Protein AF-A0A849EAI2-F1 (afdb_monomer)

pLDDT: mean 79.56, std 17.43, range [36.78, 97.19]

Nearest PDB structures (foldseek):
  8hhh-assembly1_Q  TM=6.144E-01  e=1.259E-13  Escherichia coli K-12
  2vh2-assembly2_B  TM=7.240E-01  e=3.280E-12  Yersinia enterocolitica
  2vh1-assembly2_B  TM=6.993E-01  e=6.958E-12  Escherichia coli
  2vh2-assembly1_A  TM=7.231E-01  e=1.014E-11  Yersinia enterocolitica
  2vh1-assembly1_A  TM=6.875E-01  e=1.387E-11  Escherichia coli

Structure (mmCIF, N/CA/C/O backbone):
data_AF-A0A849EAI2-F1
#
_entry.id   AF-A0A849EAI2-F1
#
loop_
_atom_site.group_PDB
_atom_site.id
_atom_site.type_symbol
_atom_site.label_atom_id
_atom_site.label_alt_id
_atom_site.label_comp_id
_atom_site.label_asym_id
_atom_site.label_entity_id
_atom_site.label_seq_id
_atom_site.pdbx_PDB_ins_code
_atom_site.Cartn_x
_atom_site.Cartn_y
_atom_site.Cartn_z
_atom_site.occupancy
_atom_site.B_iso_or_equiv
_atom_site.auth_seq_id
_atom_site.auth_comp_id
_atom_site.auth_asym_id
_atom_site.auth_atom_id
_atom_site.pdbx_PDB_model_num
ATOM 1 N N . MET A 1 1 ? 90.896 7.619 -140.650 1.00 37.78 1 MET A N 1
ATOM 2 C CA . MET A 1 1 ? 91.578 8.324 -139.538 1.00 37.78 1 MET A CA 1
ATOM 3 C C . MET A 1 1 ? 90.633 8.295 -138.341 1.00 37.78 1 MET A C 1
ATOM 5 O O . MET A 1 1 ? 89.545 8.827 -138.461 1.00 37.78 1 MET A O 1
ATOM 9 N N . SER A 1 2 ? 90.861 7.367 -137.402 1.00 39.25 2 SER A N 1
ATOM 10 C CA . SER A 1 2 ? 91.398 7.619 -136.038 1.00 39.25 2 SER A CA 1
ATOM 11 C C . SER A 1 2 ? 90.310 8.138 -135.077 1.00 39.25 2 SER A C 1
ATOM 13 O O . SER A 1 2 ? 89.679 9.126 -135.401 1.00 39.25 2 SER A O 1
ATOM 15 N N . SER A 1 3 ? 90.028 7.613 -133.883 1.00 36.78 3 SER A N 1
ATOM 16 C CA . SER A 1 3 ? 90.542 6.483 -133.108 1.00 36.78 3 SER A CA 1
ATOM 17 C C . SER A 1 3 ? 89.581 6.222 -131.928 1.00 36.78 3 SER A C 1
ATOM 19 O O . SER A 1 3 ? 89.047 7.159 -131.344 1.00 36.78 3 SER A O 1
ATOM 21 N N . MET A 1 4 ? 89.366 4.941 -131.631 1.00 42.16 4 MET A N 1
ATOM 22 C CA . MET A 1 4 ? 89.190 4.283 -130.326 1.00 42.16 4 MET A CA 1
ATOM 23 C C . MET A 1 4 ? 88.977 5.137 -129.052 1.00 42.16 4 MET A C 1
ATOM 25 O O . MET A 1 4 ? 89.838 5.930 -128.691 1.00 42.16 4 MET A O 1
ATOM 29 N N . SER A 1 5 ? 87.934 4.825 -128.264 1.00 41.56 5 SER A N 1
ATOM 30 C CA . SER A 1 5 ? 88.085 4.457 -126.837 1.00 41.56 5 SER A CA 1
ATOM 31 C C . SER A 1 5 ? 86.757 4.05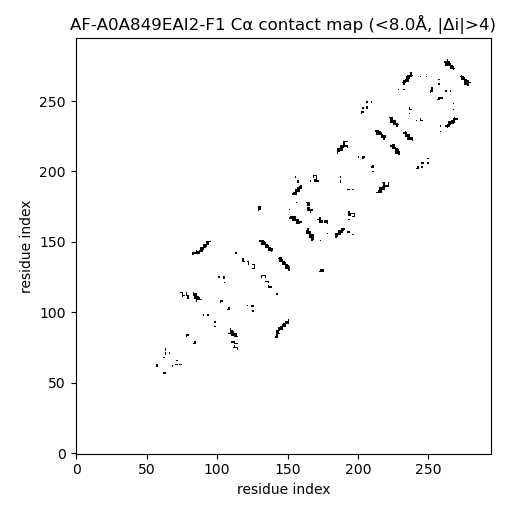3 -126.173 1.00 41.56 5 SER A C 1
ATOM 33 O O . SER A 1 5 ? 85.726 4.707 -126.302 1.00 41.56 5 SER A O 1
ATOM 35 N N . ILE A 1 6 ? 86.833 2.947 -125.437 1.00 49.03 6 ILE A N 1
ATOM 36 C CA . ILE A 1 6 ? 85.805 2.244 -124.669 1.00 49.03 6 ILE A CA 1
ATOM 37 C C . ILE A 1 6 ? 85.949 2.636 -123.197 1.00 49.03 6 ILE A C 1
ATOM 39 O O . ILE A 1 6 ? 87.029 2.438 -122.650 1.00 49.03 6 ILE A O 1
ATOM 43 N N . ILE A 1 7 ? 84.871 3.042 -122.509 1.00 46.59 7 ILE A N 1
ATOM 44 C CA . ILE A 1 7 ? 84.787 2.953 -121.035 1.00 46.59 7 ILE A CA 1
ATOM 45 C C . ILE A 1 7 ? 83.361 2.564 -120.606 1.00 46.59 7 ILE A C 1
ATOM 47 O O . ILE A 1 7 ? 82.440 3.377 -120.601 1.00 46.59 7 ILE A O 1
ATOM 51 N N . ARG A 1 8 ? 83.184 1.300 -120.194 1.00 49.09 8 ARG A N 1
ATOM 52 C CA . ARG A 1 8 ? 82.021 0.814 -119.428 1.00 49.09 8 ARG A CA 1
ATOM 53 C C . ARG A 1 8 ? 82.201 1.186 -117.952 1.00 49.09 8 ARG A C 1
ATOM 55 O O . ARG A 1 8 ? 83.196 0.794 -117.350 1.00 49.09 8 ARG A O 1
ATOM 62 N N . LYS A 1 9 ? 81.217 1.851 -117.336 1.00 45.06 9 LYS A N 1
ATOM 63 C CA . LYS A 1 9 ? 81.173 2.084 -115.880 1.00 45.06 9 LYS A CA 1
ATOM 64 C C . LYS A 1 9 ? 79.916 1.443 -115.284 1.00 45.06 9 LYS A C 1
ATOM 66 O O . LYS A 1 9 ? 78.816 1.973 -115.390 1.00 45.06 9 LYS A O 1
ATOM 71 N N . PHE A 1 10 ? 80.090 0.274 -114.671 1.00 47.56 10 PHE A N 1
ATOM 72 C CA . PHE A 1 10 ? 79.077 -0.406 -113.860 1.00 47.56 10 PHE A CA 1
ATOM 73 C C . PHE A 1 10 ? 78.828 0.389 -112.567 1.00 47.56 10 PHE A C 1
ATOM 75 O O . PHE A 1 10 ? 79.761 0.616 -111.797 1.00 47.56 10 PHE A O 1
ATOM 82 N N . ARG A 1 11 ? 77.575 0.773 -112.285 1.00 47.72 11 ARG A N 1
ATOM 83 C CA . ARG A 1 11 ? 77.173 1.368 -110.998 1.00 47.72 11 ARG A CA 1
ATOM 84 C C . ARG A 1 11 ? 76.240 0.401 -110.264 1.00 47.72 11 ARG A C 1
ATOM 86 O O . ARG A 1 11 ? 75.098 0.204 -110.664 1.00 47.72 11 ARG A O 1
ATOM 93 N N . LYS A 1 12 ? 76.754 -0.226 -109.199 1.00 47.31 12 LYS A N 1
ATOM 94 C CA . LYS A 1 12 ? 76.018 -1.111 -108.277 1.00 47.31 12 LYS A CA 1
ATOM 95 C C . LYS A 1 12 ? 74.809 -0.378 -107.678 1.00 47.31 12 LYS A C 1
ATOM 97 O O . LYS A 1 12 ? 74.979 0.613 -106.971 1.00 47.31 12 LYS A O 1
ATOM 102 N N . PHE A 1 13 ? 73.608 -0.911 -107.888 1.00 47.25 13 PHE A N 1
ATOM 103 C CA . PHE A 1 13 ? 72.440 -0.609 -107.060 1.00 47.25 13 PHE A CA 1
ATOM 104 C C . PHE A 1 13 ? 72.617 -1.287 -105.691 1.00 47.25 13 PHE A C 1
ATOM 106 O O . PHE A 1 13 ? 72.603 -2.513 -105.598 1.00 47.25 13 PHE A O 1
ATOM 113 N N . ARG A 1 14 ? 72.787 -0.506 -104.618 1.00 52.81 14 ARG A N 1
ATOM 114 C CA . ARG A 1 14 ? 72.602 -0.989 -103.240 1.00 52.81 14 ARG A CA 1
ATOM 115 C C . ARG A 1 14 ? 71.104 -0.950 -102.928 1.00 52.81 14 ARG A C 1
ATOM 117 O O . ARG A 1 14 ? 70.537 0.130 -102.815 1.00 52.81 14 ARG A O 1
ATOM 124 N N . ARG A 1 15 ? 70.464 -2.116 -102.803 1.00 51.44 15 ARG A N 1
ATOM 125 C CA . ARG A 1 15 ? 69.127 -2.246 -102.202 1.00 51.44 15 ARG A CA 1
ATOM 126 C C . ARG A 1 15 ? 69.267 -2.135 -100.679 1.00 51.44 15 ARG A C 1
ATOM 128 O O . ARG A 1 15 ? 70.097 -2.830 -100.100 1.00 51.44 15 ARG A O 1
ATOM 135 N N . ALA A 1 16 ? 68.486 -1.262 -100.047 1.00 56.19 16 ALA A N 1
ATOM 136 C CA . ALA A 1 16 ? 68.324 -1.248 -98.594 1.00 56.19 16 ALA A CA 1
ATOM 137 C C . ALA A 1 16 ? 67.498 -2.478 -98.146 1.00 56.19 16 ALA A C 1
ATOM 139 O O . ALA A 1 16 ? 66.612 -2.902 -98.895 1.00 56.19 16 ALA A O 1
ATOM 140 N N . PRO A 1 17 ? 67.767 -3.079 -96.971 1.00 50.50 17 PRO A N 1
ATOM 141 C CA . PRO A 1 17 ? 67.012 -4.233 -96.487 1.00 50.50 17 PRO A CA 1
ATOM 142 C C . PRO A 1 17 ? 65.592 -3.835 -96.045 1.00 50.50 17 PRO A C 1
ATOM 144 O O . PRO A 1 17 ? 65.398 -2.849 -95.339 1.00 50.50 17 PRO A O 1
ATOM 147 N N . PHE A 1 18 ? 64.600 -4.641 -96.434 1.00 51.12 18 PHE A N 1
ATOM 148 C CA . PHE A 1 18 ? 63.158 -4.389 -96.253 1.00 51.12 18 PHE A CA 1
ATOM 149 C C . PHE A 1 18 ? 62.655 -4.473 -94.790 1.00 51.12 18 PHE A C 1
ATOM 151 O O . PHE A 1 18 ? 61.509 -4.145 -94.505 1.00 51.12 18 PHE A O 1
ATOM 158 N N . TRP A 1 19 ? 63.515 -4.836 -93.836 1.00 52.72 19 TRP A N 1
ATOM 159 C CA . TRP A 1 19 ? 63.136 -5.059 -92.433 1.00 52.72 19 TRP A CA 1
ATOM 160 C C . TRP A 1 19 ? 63.115 -3.785 -91.563 1.00 52.72 19 TRP A C 1
ATOM 162 O O . TRP A 1 19 ? 62.715 -3.839 -90.405 1.00 52.72 19 TRP A O 1
ATOM 172 N N . ALA A 1 20 ? 63.506 -2.624 -92.100 1.00 48.72 20 ALA A N 1
ATOM 173 C CA . ALA A 1 20 ? 63.636 -1.377 -91.334 1.00 48.72 20 ALA A CA 1
ATOM 174 C C . ALA A 1 20 ? 62.330 -0.568 -91.143 1.00 48.72 20 ALA A C 1
ATOM 176 O O . ALA A 1 20 ? 62.367 0.499 -90.538 1.00 48.72 20 ALA A O 1
ATOM 177 N N . VAL A 1 21 ? 61.177 -1.051 -91.624 1.00 53.25 21 VAL A N 1
ATOM 178 C CA . VAL A 1 21 ? 59.881 -0.336 -91.509 1.00 53.25 21 VAL A CA 1
ATOM 179 C C . VAL A 1 21 ? 58.902 -1.020 -90.535 1.00 53.25 21 VAL A C 1
ATOM 181 O O . VAL A 1 21 ? 57.870 -0.455 -90.191 1.00 53.25 21 VAL A O 1
ATOM 184 N N . ALA A 1 22 ? 59.235 -2.198 -89.996 1.00 48.88 22 ALA A N 1
ATOM 185 C CA . ALA A 1 22 ? 58.329 -2.951 -89.120 1.00 48.88 22 ALA A CA 1
ATOM 186 C C . ALA A 1 22 ? 58.447 -2.624 -87.613 1.00 48.88 22 ALA A C 1
ATOM 188 O O . ALA A 1 22 ? 57.599 -3.049 -86.833 1.00 48.88 22 ALA A O 1
ATOM 189 N N . SER A 1 23 ? 59.453 -1.859 -87.172 1.00 50.50 23 SER A N 1
ATOM 190 C CA . SER A 1 23 ? 59.694 -1.595 -85.740 1.00 50.50 23 SER A CA 1
ATOM 191 C C . SER A 1 23 ? 59.102 -0.282 -85.206 1.00 50.50 23 SER A C 1
ATOM 193 O O . SER A 1 23 ? 58.968 -0.132 -83.993 1.00 50.50 23 SER A O 1
ATOM 195 N N . SER A 1 24 ? 58.688 0.656 -86.064 1.00 51.19 24 SER A N 1
ATOM 196 C CA . SER A 1 24 ? 58.106 1.939 -85.626 1.00 51.19 24 SER A CA 1
ATOM 197 C C . SER A 1 24 ? 56.591 1.882 -85.385 1.00 51.19 24 SER A C 1
ATOM 199 O O . SER A 1 24 ? 56.070 2.645 -84.573 1.00 51.19 24 SER A O 1
ATOM 201 N N . ALA A 1 25 ? 55.878 0.951 -86.028 1.00 50.97 25 ALA A N 1
ATOM 202 C CA . ALA A 1 25 ? 54.425 0.813 -85.890 1.00 50.97 25 ALA A CA 1
ATOM 203 C C . ALA A 1 25 ? 53.999 0.082 -84.599 1.00 50.97 25 ALA A C 1
ATOM 205 O O . ALA A 1 25 ? 52.946 0.385 -84.041 1.00 50.97 25 ALA A O 1
ATOM 206 N N . LEU A 1 26 ? 54.835 -0.821 -84.072 1.0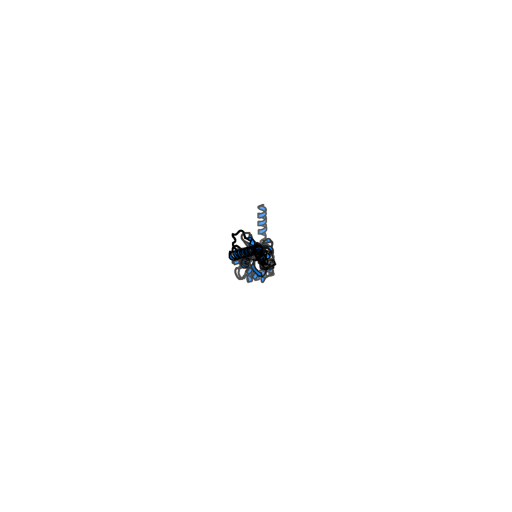0 50.72 26 LEU A N 1
ATOM 207 C CA . LEU A 1 26 ? 54.544 -1.559 -82.834 1.00 50.72 26 LEU A CA 1
ATOM 208 C C . LEU A 1 26 ? 54.857 -0.763 -81.554 1.00 50.72 26 LEU A C 1
ATOM 210 O O . LEU A 1 26 ? 54.217 -0.992 -80.534 1.00 50.72 26 LEU A O 1
ATOM 214 N N . GLN A 1 27 ? 55.746 0.238 -81.599 1.00 55.09 27 GLN A N 1
ATOM 215 C CA . GLN A 1 27 ? 56.020 1.108 -80.439 1.00 55.09 27 GLN A CA 1
ATOM 216 C C . GLN A 1 27 ? 55.027 2.277 -80.281 1.00 55.09 27 GLN A C 1
ATOM 218 O O . GLN A 1 27 ? 54.966 2.903 -79.220 1.00 55.09 27 GLN A O 1
ATOM 223 N N . ALA A 1 28 ? 54.225 2.583 -81.307 1.00 50.22 28 ALA A N 1
ATOM 224 C CA . ALA A 1 28 ? 53.225 3.653 -81.255 1.00 50.22 28 ALA A CA 1
ATOM 225 C C . ALA A 1 28 ? 51.887 3.207 -80.622 1.00 50.22 28 ALA A C 1
ATOM 227 O O . ALA A 1 28 ? 51.174 4.033 -80.047 1.00 50.22 28 ALA A O 1
ATOM 228 N N . GLY A 1 29 ? 51.564 1.907 -80.673 1.00 47.81 29 GLY A N 1
ATOM 229 C CA . GLY A 1 29 ? 50.309 1.343 -80.156 1.00 47.81 29 GLY A CA 1
ATOM 230 C C . GLY A 1 29 ? 50.213 1.282 -78.625 1.00 47.81 29 GLY A C 1
ATOM 231 O O . GLY A 1 29 ? 49.141 1.516 -78.066 1.00 47.81 29 GLY A O 1
ATOM 232 N N . GLU A 1 30 ? 51.327 1.069 -77.920 1.00 49.91 30 GLU A N 1
ATOM 233 C CA . GLU A 1 30 ? 51.328 0.977 -76.448 1.00 49.91 30 GLU A CA 1
ATOM 234 C C . GLU A 1 30 ? 51.164 2.336 -75.746 1.00 49.91 30 GLU A C 1
ATOM 236 O O . GLU A 1 30 ? 50.640 2.416 -74.633 1.00 49.91 30 GLU A O 1
ATOM 241 N N . ARG A 1 31 ? 51.541 3.445 -76.398 1.00 49.38 31 ARG A N 1
ATOM 242 C CA . ARG A 1 31 ? 51.461 4.787 -75.788 1.00 49.38 31 ARG A CA 1
ATOM 243 C C . ARG A 1 31 ? 50.046 5.378 -75.788 1.00 49.38 31 ARG A C 1
ATOM 245 O O . ARG A 1 31 ? 49.764 6.277 -74.993 1.00 49.38 31 ARG A O 1
ATOM 252 N N . ILE A 1 32 ? 49.147 4.882 -76.643 1.00 51.91 32 ILE A N 1
ATOM 253 C CA . ILE A 1 32 ? 47.776 5.404 -76.790 1.00 51.91 32 ILE A CA 1
ATOM 254 C C . ILE A 1 32 ? 46.775 4.605 -75.937 1.00 51.91 32 ILE A C 1
ATOM 256 O O . ILE A 1 32 ? 45.859 5.197 -75.359 1.00 51.91 32 ILE A O 1
ATOM 260 N N . ALA A 1 33 ? 46.991 3.298 -75.752 1.00 50.94 33 ALA A N 1
ATOM 261 C CA . ALA A 1 33 ? 46.141 2.452 -74.906 1.00 50.94 33 ALA A CA 1
ATOM 262 C C . ALA A 1 33 ? 46.202 2.832 -73.411 1.00 50.94 33 ALA A C 1
ATOM 264 O O . ALA A 1 33 ? 45.211 2.713 -72.691 1.00 50.94 33 ALA A O 1
ATOM 265 N N . ASN A 1 34 ? 47.329 3.388 -72.956 1.00 56.06 34 ASN A N 1
ATOM 266 C CA . ASN A 1 34 ? 47.571 3.670 -71.541 1.00 56.06 34 ASN A CA 1
ATOM 267 C C . ASN A 1 34 ? 46.872 4.946 -71.013 1.00 56.06 34 ASN A C 1
ATOM 269 O O . ASN A 1 34 ? 46.778 5.159 -69.807 1.00 56.06 34 ASN A O 1
ATOM 273 N N . ARG A 1 35 ? 46.350 5.832 -71.880 1.00 57.94 35 ARG A N 1
ATOM 274 C CA . ARG A 1 35 ? 45.729 7.111 -71.451 1.00 57.94 35 ARG A CA 1
ATOM 275 C C . ARG A 1 35 ? 44.252 7.013 -71.059 1.00 57.94 35 ARG A C 1
ATOM 277 O O . ARG A 1 35 ? 43.762 7.919 -70.384 1.00 57.94 35 ARG A O 1
ATOM 284 N N . ARG A 1 36 ? 43.521 5.985 -71.507 1.00 58.06 36 ARG A N 1
ATOM 285 C CA . ARG A 1 36 ? 42.114 5.756 -71.112 1.00 58.06 36 ARG A CA 1
ATOM 286 C C . ARG A 1 36 ? 42.018 4.901 -69.851 1.00 58.06 36 ARG A C 1
ATOM 288 O O . ARG A 1 36 ? 41.267 5.258 -68.950 1.00 58.06 36 ARG A O 1
ATOM 295 N N . THR A 1 37 ? 42.812 3.838 -69.763 1.00 58.25 37 THR A N 1
ATOM 296 C CA . THR A 1 37 ? 42.875 2.952 -68.591 1.00 58.25 37 THR A CA 1
ATOM 297 C C . THR A 1 37 ? 43.408 3.682 -67.360 1.00 58.25 37 THR A C 1
ATOM 299 O O . THR A 1 37 ? 42.788 3.596 -66.305 1.00 58.25 37 THR A O 1
ATOM 302 N N . SER A 1 38 ? 44.452 4.510 -67.504 1.00 62.19 38 SER A N 1
ATOM 303 C CA . SER A 1 38 ? 44.951 5.360 -66.408 1.00 62.19 38 SER A CA 1
ATOM 304 C C . SER A 1 38 ? 43.908 6.349 -65.887 1.00 62.19 38 SER A C 1
ATOM 306 O O . SER A 1 38 ? 43.801 6.538 -64.682 1.00 62.19 38 SER A O 1
ATOM 308 N N . ARG A 1 39 ? 43.078 6.949 -66.752 1.00 65.81 39 ARG A N 1
ATOM 309 C CA . ARG A 1 39 ? 42.010 7.864 -66.306 1.00 65.81 39 ARG A CA 1
ATOM 310 C C . ARG A 1 39 ? 40.907 7.154 -65.534 1.00 65.81 39 ARG A C 1
ATOM 312 O O . ARG A 1 39 ? 40.356 7.747 -64.615 1.00 65.81 39 ARG A O 1
ATOM 319 N N . ILE A 1 40 ? 40.567 5.922 -65.911 1.00 72.31 40 ILE A N 1
ATOM 320 C CA . ILE A 1 40 ? 39.561 5.131 -65.192 1.00 72.31 40 ILE A CA 1
ATOM 321 C C . ILE A 1 40 ? 40.117 4.715 -63.829 1.00 72.31 40 ILE A C 1
ATOM 323 O O . ILE A 1 40 ? 39.454 4.959 -62.828 1.00 72.31 40 ILE A O 1
ATOM 327 N N . LEU A 1 41 ? 41.358 4.218 -63.782 1.00 71.75 41 LEU A N 1
ATOM 328 C CA . LEU A 1 41 ? 42.055 3.854 -62.543 1.00 71.75 41 LEU A CA 1
ATOM 329 C C . LEU A 1 41 ? 42.196 5.034 -61.573 1.00 71.75 41 LEU A C 1
ATOM 331 O O . LEU A 1 41 ? 41.871 4.898 -60.396 1.00 71.75 41 LEU A O 1
ATOM 335 N N . VAL A 1 42 ? 42.605 6.204 -62.072 1.00 75.00 42 VAL A N 1
ATOM 336 C CA . VAL A 1 42 ? 42.738 7.426 -61.262 1.00 75.00 42 VAL A CA 1
ATOM 337 C C . VAL A 1 42 ? 41.376 7.925 -60.771 1.00 75.00 42 VAL A C 1
ATOM 339 O O . VAL A 1 42 ? 41.257 8.404 -59.647 1.00 75.00 42 VAL A O 1
ATOM 342 N N . ARG A 1 43 ? 40.315 7.797 -61.578 1.00 77.50 43 ARG A N 1
ATOM 343 C CA . ARG A 1 43 ? 38.954 8.161 -61.152 1.00 77.50 43 ARG A CA 1
ATOM 344 C C . ARG A 1 43 ? 38.417 7.205 -60.092 1.00 77.50 43 ARG A C 1
ATOM 346 O O . ARG A 1 43 ? 37.859 7.672 -59.107 1.00 77.50 43 ARG A O 1
ATOM 353 N N . SER A 1 44 ? 38.619 5.897 -60.246 1.00 76.31 44 SER A N 1
ATOM 354 C CA . SER A 1 44 ? 38.218 4.919 -59.230 1.00 76.31 44 SER A CA 1
ATOM 355 C C . SER A 1 44 ? 39.008 5.080 -57.934 1.00 76.31 44 SER A C 1
ATOM 357 O O . SER A 1 44 ? 38.421 4.999 -56.860 1.00 76.31 44 SER A O 1
ATOM 359 N N . SER A 1 45 ? 40.311 5.376 -58.009 1.00 75.88 45 SER A N 1
ATOM 360 C CA . SER A 1 45 ? 41.121 5.622 -56.814 1.00 75.88 45 SER A CA 1
ATOM 361 C C . SER A 1 45 ? 40.727 6.925 -56.122 1.00 75.88 45 SER A C 1
ATOM 363 O O . SER A 1 45 ? 40.690 6.966 -54.899 1.00 75.88 45 SER A O 1
ATOM 365 N N . ALA A 1 46 ? 40.377 7.972 -56.877 1.00 78.31 46 ALA A N 1
ATOM 366 C CA . ALA A 1 46 ? 39.891 9.229 -56.314 1.00 78.31 46 ALA A CA 1
ATOM 367 C C . ALA A 1 46 ? 38.535 9.061 -55.613 1.00 78.31 46 ALA A C 1
ATOM 369 O O . ALA A 1 46 ? 38.354 9.585 -54.519 1.00 78.31 46 ALA A O 1
ATOM 370 N N . VAL A 1 47 ? 37.608 8.295 -56.200 1.00 84.00 47 VAL A N 1
ATOM 371 C CA . VAL A 1 47 ? 36.327 7.964 -55.553 1.00 84.00 47 VAL A CA 1
ATOM 372 C C . VAL A 1 47 ? 36.562 7.125 -54.297 1.00 84.00 47 VAL A C 1
ATOM 374 O O . VAL A 1 47 ? 36.021 7.462 -53.251 1.00 84.00 47 VAL A O 1
ATOM 377 N N . GLY A 1 48 ? 37.421 6.102 -54.368 1.00 83.69 48 GLY A N 1
ATOM 378 C CA . GLY A 1 48 ? 37.784 5.273 -53.215 1.00 83.69 48 GLY A CA 1
ATOM 379 C C . GLY A 1 48 ? 38.420 6.081 -52.080 1.00 83.69 48 GLY A C 1
ATOM 380 O O . GLY A 1 48 ? 38.038 5.947 -50.917 1.00 83.69 48 GLY A O 1
ATOM 381 N N . MET A 1 49 ? 39.340 6.983 -52.416 1.00 85.00 49 MET A N 1
ATOM 382 C CA . MET A 1 49 ? 39.986 7.873 -51.455 1.00 85.00 49 MET A CA 1
ATOM 383 C C . MET A 1 49 ? 38.993 8.869 -50.851 1.00 85.00 49 MET A C 1
ATOM 385 O O . MET A 1 49 ? 39.014 9.063 -49.643 1.00 85.00 49 MET A O 1
ATOM 389 N N . LEU A 1 50 ? 38.078 9.438 -51.641 1.00 84.88 50 LEU A N 1
ATOM 390 C CA . LEU A 1 50 ? 37.004 10.288 -51.121 1.00 84.88 50 LEU A CA 1
ATOM 391 C C . LEU A 1 50 ? 36.091 9.516 -50.170 1.00 84.88 50 LEU A C 1
ATOM 393 O O . LEU A 1 50 ? 35.838 9.993 -49.072 1.00 84.88 50 LEU A O 1
ATOM 397 N N . THR A 1 51 ? 35.665 8.301 -50.521 1.00 82.94 51 THR A N 1
ATOM 398 C CA . THR A 1 51 ? 34.842 7.481 -49.619 1.00 82.94 51 THR A CA 1
ATOM 399 C C . THR A 1 51 ? 35.568 7.132 -48.323 1.00 82.94 51 THR A C 1
ATOM 401 O O . THR A 1 51 ? 34.959 7.177 -47.258 1.00 82.94 51 THR A O 1
ATOM 404 N N . LEU A 1 52 ? 36.873 6.848 -48.386 1.00 83.62 52 LEU A N 1
ATOM 405 C CA . LEU A 1 52 ? 37.685 6.554 -47.204 1.00 83.62 52 LEU A CA 1
ATOM 406 C C . LEU A 1 52 ? 37.906 7.794 -46.338 1.00 83.62 52 LEU A C 1
ATOM 408 O O . LEU A 1 52 ? 37.774 7.706 -45.125 1.00 83.62 52 LEU A O 1
ATOM 412 N N . VAL A 1 53 ? 38.202 8.948 -46.937 1.00 83.44 53 VAL A N 1
ATOM 413 C CA . VAL A 1 53 ? 38.428 10.204 -46.207 1.00 83.44 53 VAL A CA 1
ATOM 414 C C . VAL A 1 53 ? 37.129 10.718 -45.599 1.00 83.44 53 VAL A C 1
ATOM 416 O O . VAL A 1 53 ? 37.119 11.108 -44.436 1.00 83.44 53 VAL A O 1
ATOM 419 N N . THR A 1 54 ? 36.020 10.676 -46.337 1.00 77.12 54 THR A N 1
ATOM 420 C CA . THR A 1 54 ? 34.701 11.037 -45.807 1.00 77.12 54 THR A CA 1
ATOM 421 C C . THR A 1 54 ? 34.269 10.060 -44.712 1.00 77.12 54 THR A C 1
ATOM 423 O O . THR A 1 54 ? 33.820 10.502 -43.660 1.00 77.12 54 THR A O 1
ATOM 426 N N . GLY A 1 55 ? 34.466 8.751 -44.901 1.00 75.19 55 GLY A N 1
ATOM 427 C CA . GLY A 1 55 ? 34.175 7.745 -43.876 1.00 75.19 55 GLY A CA 1
ATOM 428 C C . GLY A 1 55 ? 35.026 7.915 -42.613 1.00 75.19 55 GLY A C 1
ATOM 429 O O . GLY A 1 55 ? 34.499 7.887 -41.505 1.00 75.19 55 GLY A O 1
ATOM 430 N N . TYR A 1 56 ? 36.328 8.167 -42.768 1.00 77.88 56 TYR A N 1
ATOM 431 C CA . TYR A 1 56 ? 37.246 8.405 -41.654 1.00 77.88 56 TYR A CA 1
ATOM 432 C C . TYR A 1 56 ? 36.949 9.727 -40.932 1.00 77.88 56 TYR A C 1
ATOM 434 O O . TYR A 1 56 ? 36.934 9.767 -39.705 1.00 77.88 56 TYR A O 1
ATOM 442 N N . GLY A 1 57 ? 36.641 10.796 -41.672 1.00 74.12 57 GLY A N 1
ATOM 443 C CA . GLY A 1 57 ? 36.254 12.091 -41.108 1.00 74.12 57 GLY A CA 1
ATOM 444 C C . GLY A 1 57 ? 34.956 12.026 -40.300 1.00 74.12 57 GLY A C 1
ATOM 445 O O . GLY A 1 57 ? 34.857 12.665 -39.257 1.00 74.12 57 GLY A O 1
ATOM 446 N N . LEU A 1 58 ? 33.992 11.204 -40.726 1.00 70.62 58 LEU A N 1
ATOM 447 C CA . LEU A 1 58 ? 32.763 10.951 -39.968 1.00 70.62 58 LEU A CA 1
ATOM 448 C C . LEU A 1 58 ? 33.005 10.124 -38.696 1.00 70.62 58 LEU A C 1
ATOM 450 O O . LEU A 1 58 ? 32.328 10.355 -37.699 1.00 70.62 58 LEU A O 1
ATOM 454 N N . LEU A 1 59 ? 33.963 9.188 -38.715 1.00 64.75 59 LEU A N 1
ATOM 455 C CA . LEU A 1 59 ? 34.323 8.374 -37.548 1.00 64.75 59 LEU A CA 1
ATOM 456 C C . LEU A 1 59 ? 35.121 9.156 -36.494 1.00 64.75 59 LEU A C 1
ATOM 458 O O . LEU A 1 59 ? 34.916 8.941 -35.305 1.00 64.75 59 LEU A O 1
ATOM 462 N N . VAL A 1 60 ? 36.030 10.042 -36.915 1.00 70.12 60 VAL A N 1
ATOM 463 C CA . VAL A 1 60 ? 36.924 10.787 -36.005 1.00 70.12 60 VAL A CA 1
ATOM 464 C C . VAL A 1 60 ? 36.336 12.129 -35.566 1.00 70.12 60 VAL A C 1
ATOM 466 O O . VAL A 1 60 ? 36.648 12.604 -34.480 1.00 70.12 60 VAL A O 1
ATOM 469 N N . GLY A 1 61 ? 35.488 12.752 -36.388 1.00 63.91 61 GLY A N 1
ATOM 470 C CA . GLY A 1 61 ? 35.018 14.122 -36.168 1.00 63.91 61 GLY A CA 1
ATOM 471 C C . GLY A 1 61 ? 33.966 14.310 -35.072 1.00 63.91 61 GLY A C 1
ATOM 472 O O . GLY A 1 61 ? 33.531 15.435 -34.873 1.00 63.91 61 GLY A O 1
ATOM 473 N N . ASP A 1 62 ? 33.511 13.247 -34.402 1.00 55.06 62 ASP A N 1
ATOM 474 C CA . ASP A 1 62 ? 32.471 13.282 -33.352 1.00 55.06 62 ASP A CA 1
ATOM 475 C C . ASP A 1 62 ? 31.151 13.993 -33.765 1.00 55.06 62 ASP A C 1
ATOM 477 O O . ASP A 1 62 ? 30.250 14.239 -32.971 1.00 55.06 62 ASP A O 1
ATOM 481 N N . HIS A 1 63 ? 30.967 14.262 -35.063 1.00 57.94 63 HIS A N 1
ATOM 482 C CA . HIS A 1 63 ? 29.788 14.924 -35.640 1.00 57.94 63 HIS A CA 1
ATOM 483 C C . HIS A 1 63 ? 28.518 14.054 -35.618 1.00 57.94 63 HIS A C 1
ATOM 485 O O . HIS A 1 63 ? 27.449 14.490 -36.047 1.00 57.94 63 HIS A O 1
ATOM 491 N N . LEU A 1 64 ? 28.638 12.803 -35.167 1.00 52.78 64 LEU A N 1
ATOM 492 C CA . LEU A 1 64 ? 27.529 11.863 -34.997 1.00 52.78 64 LEU A CA 1
ATOM 493 C C . LEU A 1 64 ? 26.933 11.913 -33.582 1.00 52.78 64 LEU A C 1
ATOM 495 O O . LEU A 1 64 ? 25.833 11.398 -33.388 1.00 52.78 64 LEU A O 1
ATOM 499 N N . SER A 1 65 ? 27.631 12.518 -32.616 1.00 53.50 65 SER A N 1
ATOM 500 C CA . SER A 1 65 ? 27.212 12.595 -31.211 1.00 53.50 65 SER A CA 1
ATOM 501 C C . SER A 1 65 ? 26.775 14.006 -30.780 1.00 53.50 65 SER A C 1
ATOM 503 O O . SER A 1 65 ? 26.117 14.136 -29.749 1.00 53.50 65 SER A O 1
ATOM 505 N N . ASP A 1 66 ? 27.062 15.047 -31.579 1.00 56.88 66 ASP A N 1
ATOM 506 C CA . ASP A 1 66 ? 26.689 16.442 -31.296 1.00 56.88 66 ASP A CA 1
ATOM 507 C C . ASP A 1 66 ? 25.161 16.683 -31.416 1.00 56.88 66 ASP A C 1
ATOM 509 O O . ASP A 1 66 ? 24.614 16.685 -32.531 1.00 56.88 66 ASP A O 1
ATOM 513 N N . PRO A 1 67 ? 24.450 16.961 -30.300 1.00 56.03 67 PRO A N 1
ATOM 514 C CA . PRO A 1 67 ? 22.992 17.135 -30.271 1.00 56.03 67 PRO A CA 1
ATOM 515 C C . PRO A 1 67 ? 22.467 18.374 -31.025 1.00 56.03 67 PRO A C 1
ATOM 517 O O . PRO A 1 67 ? 21.255 18.489 -31.281 1.00 56.03 67 PRO A O 1
ATOM 520 N N . SER A 1 68 ? 23.351 19.327 -31.343 1.00 58.44 68 SER A N 1
ATOM 521 C CA . SER A 1 68 ? 23.012 20.617 -31.959 1.00 58.44 68 SER A CA 1
ATOM 522 C C . SER A 1 68 ? 23.022 20.596 -33.493 1.00 58.44 68 SER A C 1
ATOM 524 O O . SER A 1 68 ? 22.444 21.477 -34.132 1.00 58.44 68 SER A O 1
ATOM 526 N N . SER A 1 69 ? 23.608 19.558 -34.091 1.00 60.28 69 SER A N 1
ATOM 527 C CA . SER A 1 69 ? 23.719 19.411 -35.540 1.00 60.28 69 SER A CA 1
ATOM 528 C C . SER A 1 69 ? 22.424 18.866 -36.178 1.00 60.28 69 SER A C 1
ATOM 530 O O . SER A 1 69 ? 21.665 18.095 -35.584 1.00 60.28 69 SER A O 1
ATOM 532 N N . GLY A 1 70 ? 22.136 19.266 -37.425 1.00 57.75 70 GLY A N 1
ATOM 533 C CA . GLY A 1 70 ? 20.937 18.857 -38.184 1.00 57.75 70 GLY A CA 1
ATOM 534 C C . GLY A 1 70 ? 20.866 17.363 -38.548 1.00 57.75 70 GLY A C 1
ATOM 535 O O . GLY A 1 70 ? 19.961 16.943 -39.264 1.00 57.75 70 GLY A O 1
ATOM 536 N N . THR A 1 71 ? 21.807 16.551 -38.063 1.00 56.88 71 THR A N 1
ATOM 537 C CA . THR A 1 71 ? 21.965 15.112 -38.325 1.00 56.88 71 THR A CA 1
ATOM 538 C C . THR A 1 71 ? 21.344 14.230 -37.236 1.00 56.88 71 THR A C 1
ATOM 540 O O . THR A 1 71 ? 21.538 13.015 -37.265 1.00 56.88 71 THR A O 1
ATOM 543 N N . ARG A 1 72 ? 20.538 14.813 -36.331 1.00 53.50 72 ARG A N 1
ATOM 544 C CA . ARG A 1 72 ? 19.912 14.233 -35.116 1.00 53.50 72 ARG A CA 1
ATOM 545 C C . ARG A 1 72 ? 19.188 12.873 -35.274 1.00 53.50 72 ARG A C 1
ATOM 547 O O . ARG A 1 72 ? 18.761 12.293 -34.284 1.00 53.50 72 ARG A O 1
ATOM 554 N N . GLY A 1 73 ? 19.040 12.342 -36.489 1.00 54.66 73 GLY A N 1
ATOM 555 C CA . GLY A 1 73 ? 18.458 11.023 -36.763 1.00 54.66 73 GLY A CA 1
ATOM 556 C C . GLY A 1 73 ? 19.246 10.127 -37.725 1.00 54.66 73 GLY A C 1
ATOM 557 O O . GLY A 1 73 ? 18.790 9.017 -37.990 1.00 54.66 73 GLY A O 1
ATOM 558 N N . LEU A 1 74 ? 20.388 10.565 -38.270 1.00 56.84 74 LEU A N 1
ATOM 559 C CA . LEU A 1 74 ? 21.191 9.756 -39.199 1.00 56.84 74 LEU A CA 1
ATOM 560 C C . LEU A 1 74 ? 21.842 8.537 -38.520 1.00 56.84 74 LEU A C 1
ATOM 562 O O . LEU A 1 74 ? 21.711 7.444 -39.072 1.00 56.84 74 LEU A O 1
ATOM 566 N N . PRO A 1 75 ? 22.448 8.645 -37.317 1.00 60.06 75 PRO A N 1
ATOM 567 C CA . PRO A 1 75 ? 23.023 7.479 -36.643 1.00 60.06 75 PRO A CA 1
ATOM 568 C C . PRO A 1 75 ? 21.976 6.394 -36.356 1.00 60.06 75 PRO A C 1
ATOM 570 O O . PRO A 1 75 ? 22.237 5.216 -36.576 1.00 60.06 75 PRO A O 1
ATOM 573 N N . ALA A 1 76 ? 20.768 6.796 -35.943 1.00 55.06 76 ALA A N 1
ATOM 574 C CA . ALA A 1 76 ? 19.670 5.884 -35.624 1.00 55.06 76 ALA A CA 1
ATOM 575 C C . ALA A 1 76 ? 19.057 5.188 -36.855 1.00 55.06 76 ALA A C 1
ATOM 577 O O . ALA A 1 76 ? 18.535 4.083 -36.740 1.00 55.06 76 ALA A O 1
ATOM 578 N N . GLN A 1 77 ? 19.093 5.836 -38.024 1.00 56.91 77 GLN A N 1
ATOM 579 C CA . GLN A 1 77 ? 18.613 5.259 -39.283 1.00 56.91 77 GLN A CA 1
ATOM 580 C C . GLN A 1 77 ? 19.636 4.320 -39.917 1.00 56.91 77 GLN A C 1
ATOM 582 O O . GLN A 1 77 ? 19.253 3.349 -40.552 1.00 56.91 77 GLN A O 1
ATOM 587 N N . VAL A 1 78 ? 20.930 4.597 -39.758 1.00 57.03 78 VAL A N 1
ATOM 588 C CA . VAL A 1 78 ? 21.992 3.732 -40.284 1.00 57.03 78 VAL A CA 1
ATOM 589 C C . VAL A 1 78 ? 22.169 2.499 -39.391 1.00 57.03 78 VAL A C 1
ATOM 591 O O . VAL A 1 78 ? 22.328 1.394 -39.896 1.00 57.03 78 VAL A O 1
ATOM 594 N N . SER A 1 79 ? 22.070 2.649 -38.069 1.00 55.75 79 SER A N 1
ATOM 595 C CA . SER A 1 79 ? 22.237 1.548 -37.111 1.00 55.75 79 SER A CA 1
ATOM 596 C C . SER A 1 79 ? 21.170 0.458 -37.198 1.00 55.75 79 SER A C 1
ATOM 598 O O . SER A 1 79 ? 21.486 -0.719 -37.004 1.00 55.75 79 SER A O 1
ATOM 600 N N . SER A 1 80 ? 19.923 0.822 -37.515 1.00 56.38 80 SER A N 1
ATOM 601 C CA . SER A 1 80 ? 18.827 -0.136 -37.676 1.00 56.38 80 SER A CA 1
ATOM 602 C C . SER A 1 80 ? 19.048 -1.084 -38.858 1.00 56.38 80 SER A C 1
ATOM 604 O O . SER A 1 80 ? 18.613 -2.229 -38.801 1.00 56.38 80 SER A O 1
ATOM 606 N N . TYR A 1 81 ? 19.803 -0.656 -39.876 1.00 55.94 81 TYR A N 1
ATOM 607 C CA . TYR A 1 81 ? 20.220 -1.499 -41.002 1.00 55.94 81 TYR A CA 1
ATOM 608 C C . TYR A 1 81 ? 21.379 -2.456 -40.669 1.00 55.94 81 TYR A C 1
ATOM 610 O O . TYR A 1 81 ? 21.559 -3.445 -41.375 1.00 55.94 81 TYR A O 1
ATOM 618 N N . PHE A 1 82 ? 22.148 -2.206 -39.602 1.00 57.53 82 PHE A N 1
ATOM 619 C CA . PHE A 1 82 ? 23.321 -3.009 -39.216 1.00 57.53 82 PHE A CA 1
ATOM 620 C C . PHE A 1 82 ? 23.062 -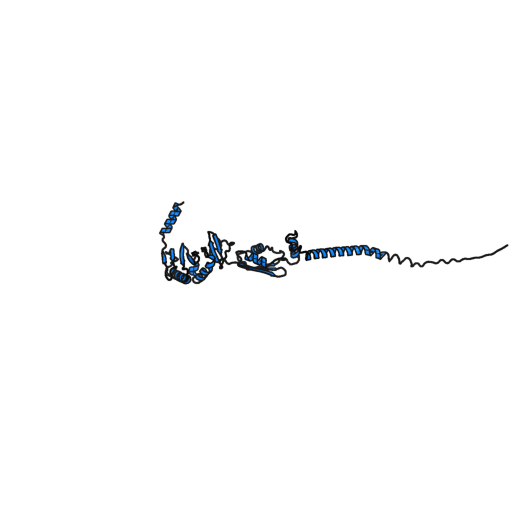3.980 -38.045 1.00 57.53 82 PHE A C 1
ATOM 622 O O . PHE A 1 82 ? 24.007 -4.440 -37.410 1.00 57.53 82 PHE A O 1
ATOM 629 N N . GLY A 1 83 ? 21.800 -4.318 -37.752 1.00 56.34 83 GLY A N 1
ATOM 630 C CA . GLY A 1 83 ? 21.455 -5.328 -36.738 1.00 56.34 83 GLY A CA 1
ATOM 631 C C . GLY A 1 83 ? 21.500 -4.840 -35.282 1.00 56.34 83 GLY A C 1
ATOM 632 O O . GLY A 1 83 ? 21.466 -5.662 -34.373 1.00 56.34 83 GLY A O 1
ATOM 633 N N . TYR A 1 84 ? 21.543 -3.521 -35.051 1.00 62.84 84 TYR A N 1
ATOM 634 C CA . TYR A 1 84 ? 21.483 -2.889 -33.719 1.00 62.84 84 TYR A CA 1
ATOM 635 C C . TYR A 1 84 ? 20.126 -2.216 -33.431 1.00 62.84 84 TYR A C 1
ATOM 637 O O . TYR A 1 84 ? 20.013 -1.345 -32.562 1.00 62.84 84 TYR A O 1
ATOM 645 N N . ALA A 1 85 ? 19.082 -2.585 -34.175 1.00 67.31 85 ALA A N 1
ATOM 646 C CA . ALA A 1 85 ? 17.712 -2.192 -33.864 1.00 67.31 85 ALA A CA 1
ATOM 647 C C . ALA A 1 85 ? 17.195 -2.978 -32.650 1.00 67.31 85 ALA A C 1
ATOM 649 O O . ALA A 1 85 ? 17.495 -4.154 -32.498 1.00 67.31 85 ALA A O 1
ATOM 650 N N . ALA A 1 86 ? 16.375 -2.360 -31.803 1.00 68.94 86 ALA A N 1
ATOM 651 C CA . ALA A 1 86 ? 15.649 -3.025 -30.726 1.00 68.94 86 ALA A CA 1
ATOM 652 C C . ALA A 1 86 ? 14.532 -3.907 -31.311 1.00 68.94 86 ALA A C 1
ATOM 654 O O . ALA A 1 86 ? 13.351 -3.559 -31.248 1.00 68.94 86 ALA A O 1
ATOM 655 N N . GLU A 1 87 ? 14.901 -5.021 -31.937 1.00 75.31 87 GLU A N 1
ATOM 656 C CA . GLU A 1 87 ? 13.954 -5.949 -32.562 1.00 75.31 87 GLU A CA 1
ATOM 657 C C . GLU A 1 87 ? 13.178 -6.739 -31.510 1.00 75.31 87 GLU A C 1
ATOM 659 O O . GLU A 1 87 ? 11.988 -7.003 -31.676 1.00 75.31 87 GLU A O 1
ATOM 664 N N . GLN A 1 88 ? 13.842 -7.092 -30.405 1.00 83.44 88 GLN A N 1
ATOM 665 C CA . GLN A 1 88 ? 13.255 -7.898 -29.340 1.00 83.44 88 GLN A CA 1
ATOM 666 C C . GLN A 1 88 ? 13.235 -7.117 -28.028 1.00 83.44 88 GLN A C 1
ATOM 668 O O . GLN A 1 88 ? 14.268 -6.911 -27.393 1.00 83.44 88 GLN A O 1
ATOM 673 N N . ILE A 1 89 ? 12.043 -6.713 -27.594 1.00 90.75 89 ILE A N 1
ATOM 674 C CA . ILE A 1 89 ? 11.826 -6.093 -26.285 1.00 90.75 89 ILE A CA 1
ATOM 675 C C . ILE A 1 89 ? 11.037 -7.078 -25.425 1.00 90.75 89 ILE A C 1
ATOM 677 O O . ILE A 1 89 ? 9.875 -7.370 -25.709 1.00 90.75 89 ILE A O 1
ATOM 681 N N . ARG A 1 90 ? 11.664 -7.577 -24.359 1.00 93.06 90 ARG A N 1
ATOM 682 C CA . ARG A 1 90 ? 11.021 -8.432 -23.356 1.00 93.06 90 ARG A CA 1
ATOM 683 C C . ARG A 1 90 ? 10.740 -7.599 -22.111 1.00 93.06 90 ARG A C 1
ATOM 685 O O . ARG A 1 90 ? 11.678 -7.122 -21.484 1.00 93.06 90 ARG A O 1
ATOM 692 N N . ILE A 1 91 ? 9.465 -7.440 -21.756 1.00 95.19 91 ILE A N 1
ATOM 693 C CA . ILE A 1 91 ? 9.044 -6.755 -20.526 1.00 95.19 91 ILE A CA 1
ATOM 694 C C . ILE A 1 91 ? 8.359 -7.774 -19.618 1.00 95.19 91 ILE A C 1
ATOM 696 O O . ILE A 1 91 ? 7.414 -8.433 -20.049 1.00 95.19 91 ILE A O 1
ATOM 700 N N . THR A 1 92 ? 8.826 -7.913 -18.379 1.00 95.44 92 THR A N 1
ATOM 701 C CA . THR A 1 92 ? 8.255 -8.837 -17.384 1.00 95.44 92 THR A CA 1
ATOM 702 C C . THR A 1 92 ? 7.947 -8.147 -16.062 1.00 95.44 92 THR A C 1
ATOM 704 O O . THR A 1 92 ? 8.514 -7.103 -15.754 1.00 95.44 92 THR A O 1
ATOM 707 N N . GLY A 1 93 ? 7.046 -8.747 -15.276 1.00 92.94 93 GLY A N 1
ATOM 708 C CA . GLY A 1 93 ? 6.666 -8.267 -13.940 1.00 92.94 93 GLY A CA 1
ATOM 709 C C . GLY A 1 93 ? 5.529 -7.236 -13.914 1.00 92.94 93 GLY A C 1
ATOM 710 O O . GLY A 1 93 ? 5.029 -6.898 -12.844 1.00 92.94 93 GLY A O 1
ATOM 711 N N . LEU A 1 94 ? 5.044 -6.816 -15.088 1.00 93.19 94 LEU A N 1
ATOM 712 C CA . LEU A 1 94 ? 3.827 -6.016 -15.208 1.00 93.19 94 LEU A CA 1
ATOM 713 C C . LEU A 1 94 ? 2.590 -6.823 -14.792 1.00 93.19 94 LEU A C 1
ATOM 715 O O . LEU A 1 94 ? 2.403 -7.959 -15.231 1.00 93.19 94 LEU A O 1
ATOM 719 N N . LYS A 1 95 ? 1.733 -6.210 -13.976 1.00 92.12 95 LYS A N 1
ATOM 720 C CA . LYS A 1 95 ? 0.467 -6.773 -13.482 1.00 92.12 95 LYS A CA 1
ATOM 721 C C . LYS A 1 95 ? -0.719 -5.898 -13.871 1.00 92.12 95 LYS A C 1
ATOM 723 O O . LYS A 1 95 ? -1.745 -6.419 -14.300 1.00 92.12 95 LYS A O 1
ATOM 728 N N . ARG A 1 96 ? -0.595 -4.577 -13.712 1.00 90.44 96 ARG A N 1
ATOM 729 C CA . ARG A 1 96 ? -1.671 -3.598 -13.938 1.00 90.44 96 ARG A CA 1
ATOM 730 C C . ARG A 1 96 ? -1.332 -2.616 -15.053 1.00 90.44 96 ARG A C 1
ATOM 732 O O . ARG A 1 96 ? -2.246 -2.121 -15.712 1.00 90.44 96 ARG A O 1
ATOM 739 N N . MET A 1 97 ? -0.050 -2.319 -15.267 1.00 91.50 97 MET A N 1
ATOM 740 C CA . MET A 1 97 ? 0.393 -1.363 -16.279 1.00 91.50 97 MET A CA 1
ATOM 741 C C . MET A 1 97 ? 0.714 -2.028 -17.614 1.00 91.50 97 MET A C 1
ATOM 743 O O . MET A 1 97 ? 1.053 -3.205 -17.702 1.00 91.50 97 MET A O 1
ATOM 747 N N . SER A 1 98 ? 0.599 -1.250 -18.692 1.00 92.31 98 SER A N 1
ATOM 748 C CA . SER A 1 98 ? 0.895 -1.733 -20.040 1.00 92.31 98 SER A CA 1
ATOM 749 C C . SER A 1 98 ? 2.379 -1.578 -20.377 1.00 92.31 98 SER A C 1
ATOM 751 O O . SER A 1 98 ? 3.002 -0.569 -20.038 1.00 92.31 98 SER A O 1
ATOM 753 N N . GLY A 1 99 ? 2.936 -2.525 -21.139 1.00 91.38 99 GLY A N 1
ATOM 754 C CA . GLY A 1 99 ? 4.302 -2.408 -21.666 1.00 91.38 99 GLY A CA 1
ATOM 755 C C . GLY A 1 99 ? 4.497 -1.171 -22.550 1.00 91.38 99 GLY A C 1
ATOM 756 O O . GLY A 1 99 ? 5.573 -0.582 -22.568 1.00 91.38 99 GLY A O 1
ATOM 757 N N . ALA A 1 100 ? 3.439 -0.700 -23.216 1.00 91.19 100 ALA A N 1
ATOM 758 C CA . ALA A 1 100 ? 3.479 0.543 -23.983 1.00 91.19 100 ALA A CA 1
ATOM 759 C C . ALA A 1 100 ? 3.740 1.773 -23.094 1.00 91.19 100 ALA A C 1
ATOM 761 O O . ALA A 1 100 ? 4.464 2.677 -23.507 1.00 91.19 100 ALA A O 1
ATOM 762 N N . THR A 1 101 ? 3.205 1.799 -21.867 1.00 91.44 101 THR A N 1
ATOM 763 C CA . THR A 1 101 ? 3.466 2.866 -20.885 1.00 91.44 101 THR A CA 1
ATOM 764 C C . THR A 1 101 ? 4.947 2.911 -20.508 1.00 91.44 101 THR A C 1
ATOM 766 O O . THR A 1 101 ? 5.543 3.986 -20.493 1.00 91.44 101 THR A O 1
ATOM 769 N N . VAL A 1 102 ? 5.548 1.742 -20.271 1.00 93.25 102 VAL A N 1
ATOM 770 C CA . VAL A 1 102 ? 6.978 1.583 -19.955 1.00 93.25 102 VAL A CA 1
ATOM 771 C C . VAL A 1 102 ? 7.844 2.104 -21.096 1.00 93.25 102 VAL A C 1
ATOM 773 O O . VAL A 1 102 ? 8.708 2.950 -20.885 1.00 93.25 102 VAL A O 1
ATOM 776 N N . LEU A 1 103 ? 7.578 1.641 -22.320 1.00 91.94 103 LEU A N 1
ATOM 777 C CA . LEU A 1 103 ? 8.335 2.037 -23.508 1.00 91.94 103 LEU A CA 1
ATOM 778 C C . LEU A 1 103 ? 8.221 3.531 -23.802 1.00 91.94 103 LEU A C 1
ATOM 780 O O . LEU A 1 103 ? 9.215 4.178 -24.130 1.00 91.94 103 LEU A O 1
ATOM 784 N N . LYS A 1 104 ? 7.024 4.095 -23.618 1.00 91.69 104 LYS A N 1
ATOM 785 C CA . LYS A 1 104 ? 6.789 5.532 -23.745 1.00 91.69 104 LYS A CA 1
ATOM 786 C C . LYS A 1 104 ? 7.590 6.332 -22.716 1.00 91.69 104 LYS A C 1
ATOM 788 O O . LYS A 1 104 ? 8.118 7.377 -23.081 1.00 91.69 104 LYS A O 1
ATOM 793 N N . ALA A 1 105 ? 7.693 5.856 -21.473 1.00 91.44 105 ALA A N 1
ATOM 794 C CA . ALA A 1 105 ? 8.447 6.536 -20.421 1.00 91.44 105 ALA A CA 1
ATOM 795 C C . ALA A 1 105 ? 9.945 6.623 -20.752 1.00 91.44 105 ALA A C 1
ATOM 797 O O . ALA A 1 105 ? 10.533 7.690 -20.626 1.00 91.44 105 ALA A O 1
ATOM 798 N N . ILE A 1 106 ? 10.542 5.533 -21.245 1.00 91.19 106 ILE A N 1
ATOM 799 C CA . ILE A 1 106 ? 11.970 5.481 -21.615 1.00 91.19 106 ILE A CA 1
ATOM 800 C C . ILE A 1 106 ? 12.261 5.966 -23.045 1.00 91.19 106 ILE A C 1
ATOM 802 O O . ILE A 1 106 ? 13.410 5.954 -23.476 1.00 91.19 106 ILE A O 1
ATOM 806 N N . GLY A 1 107 ? 11.236 6.380 -23.798 1.00 86.69 107 GLY A N 1
ATOM 807 C CA . GLY A 1 107 ? 11.382 6.946 -25.142 1.00 86.69 107 GLY A CA 1
ATOM 808 C C . GLY A 1 107 ? 11.766 5.946 -26.238 1.00 86.69 107 GLY A C 1
ATOM 809 O O . GLY A 1 107 ? 12.206 6.363 -27.309 1.00 86.69 107 GLY A O 1
ATOM 810 N N . ILE A 1 108 ? 11.592 4.641 -26.011 1.00 83.75 108 ILE A N 1
ATOM 811 C CA . ILE A 1 108 ? 11.939 3.602 -26.990 1.00 83.75 108 ILE A CA 1
ATOM 812 C C . ILE A 1 108 ? 10.704 3.205 -27.792 1.00 83.75 108 ILE A C 1
ATOM 814 O O . ILE A 1 108 ? 9.628 2.960 -27.248 1.00 83.75 108 ILE A O 1
ATOM 818 N N . LYS A 1 109 ? 10.876 3.084 -29.108 1.00 81.69 109 LYS A N 1
ATOM 819 C CA . LYS A 1 109 ? 9.905 2.440 -29.996 1.00 81.69 109 LYS A CA 1
ATOM 820 C C . LYS A 1 109 ? 10.419 1.049 -30.379 1.00 81.69 109 LYS A C 1
ATOM 822 O O . LYS A 1 109 ? 11.629 0.909 -30.570 1.00 81.69 109 LYS A O 1
ATOM 827 N N . PRO A 1 110 ? 9.544 0.039 -30.529 1.00 78.00 110 PRO A N 1
ATOM 828 C CA . PRO A 1 110 ? 9.930 -1.234 -31.137 1.00 78.00 110 PRO A CA 1
ATOM 829 C C . PRO A 1 110 ? 10.628 -1.003 -32.487 1.00 78.00 110 PRO A C 1
ATOM 831 O O . PRO A 1 110 ? 10.141 -0.211 -33.295 1.00 78.00 110 PRO A O 1
ATOM 834 N N . GLY A 1 111 ? 11.785 -1.634 -32.701 1.00 72.00 111 GLY A N 1
ATOM 835 C CA . GLY A 1 111 ? 12.627 -1.429 -33.888 1.00 72.00 111 GLY A CA 1
ATOM 836 C C . GLY A 1 111 ? 13.466 -0.139 -33.894 1.00 72.00 111 GLY A C 1
ATOM 837 O O . GLY A 1 111 ? 14.116 0.156 -34.893 1.00 72.00 111 GLY A O 1
ATOM 838 N N . GLY A 1 112 ? 13.467 0.645 -32.808 1.00 75.94 112 GLY A N 1
ATOM 839 C CA . GLY A 1 112 ? 14.315 1.834 -32.663 1.00 75.94 112 GLY A CA 1
ATOM 840 C C . GLY A 1 112 ? 15.802 1.501 -32.482 1.00 75.94 112 GLY A C 1
ATOM 841 O O . GLY A 1 112 ? 16.155 0.387 -32.112 1.00 75.94 112 GLY A O 1
ATOM 842 N N . SER A 1 113 ? 16.689 2.469 -32.723 1.00 74.06 113 SER A N 1
ATOM 843 C CA . SER A 1 113 ? 18.141 2.293 -32.549 1.00 74.06 113 SER A CA 1
ATOM 844 C C . SER A 1 113 ? 18.526 2.074 -31.083 1.00 74.06 113 SER A C 1
ATOM 846 O O . SER A 1 113 ? 18.154 2.878 -30.231 1.00 74.06 113 SER A O 1
ATOM 848 N N . LEU A 1 114 ? 19.334 1.043 -30.811 1.00 76.62 114 LEU A N 1
ATOM 849 C CA . LEU A 1 114 ? 19.974 0.823 -29.504 1.00 76.62 114 LEU A CA 1
ATOM 850 C C . LEU A 1 114 ? 21.296 1.582 -29.341 1.00 76.62 114 LEU A C 1
ATOM 852 O O . LEU A 1 114 ? 21.849 1.627 -28.243 1.00 76.62 114 LEU A O 1
ATOM 856 N N . ILE A 1 115 ? 21.828 2.173 -30.415 1.00 72.25 115 ILE A N 1
ATOM 857 C CA . ILE A 1 115 ? 23.065 2.956 -30.338 1.00 72.25 115 ILE A CA 1
ATOM 858 C C . ILE A 1 115 ? 22.832 4.176 -29.447 1.00 72.25 115 ILE A C 1
ATOM 860 O O . ILE A 1 115 ? 21.931 4.972 -29.709 1.00 72.25 115 ILE A O 1
ATOM 864 N N . GLY A 1 116 ? 23.652 4.303 -28.402 1.00 75.00 116 GLY A N 1
ATOM 865 C CA . GLY A 1 116 ? 23.534 5.361 -27.399 1.00 75.00 116 GLY A CA 1
ATOM 866 C C . GLY A 1 116 ? 22.451 5.119 -26.343 1.00 75.00 116 GLY A C 1
ATOM 867 O O . GLY A 1 116 ? 22.193 6.008 -25.537 1.00 75.00 116 GLY A O 1
ATOM 868 N N . PHE A 1 117 ? 21.812 3.943 -26.321 1.00 85.19 117 PHE A N 1
ATOM 869 C CA . PHE A 1 117 ? 20.864 3.602 -25.264 1.00 85.19 117 PHE A CA 1
ATOM 870 C C . PHE A 1 117 ? 21.595 3.341 -23.942 1.00 85.19 117 PHE A C 1
ATOM 872 O O . PHE A 1 117 ? 22.381 2.399 -23.835 1.00 85.19 117 PHE A O 1
ATOM 879 N N . ASP A 1 118 ? 21.299 4.155 -22.928 1.00 89.50 118 ASP A N 1
ATOM 880 C CA . ASP A 1 118 ? 21.811 3.971 -21.573 1.00 89.50 118 ASP A CA 1
ATOM 881 C C . ASP A 1 118 ? 20.776 3.237 -20.692 1.00 89.50 118 ASP A C 1
ATOM 883 O O . ASP A 1 118 ? 19.764 3.834 -20.295 1.00 89.50 118 ASP A O 1
ATOM 887 N N . PRO A 1 119 ? 21.012 1.955 -20.345 1.00 91.56 119 PRO A N 1
ATOM 888 C CA . PRO A 1 119 ? 20.112 1.197 -19.482 1.00 91.56 119 PRO A CA 1
ATOM 889 C C . PRO A 1 119 ? 20.009 1.777 -18.061 1.00 91.56 119 PRO A C 1
ATOM 891 O O . PRO A 1 119 ? 18.954 1.653 -17.437 1.00 91.56 119 PRO A O 1
ATOM 894 N N . ASN A 1 120 ? 21.044 2.449 -17.546 1.00 93.94 120 ASN A N 1
ATOM 895 C CA . ASN A 1 120 ? 21.022 3.040 -16.204 1.00 93.94 120 ASN A CA 1
ATOM 896 C C . ASN A 1 120 ? 20.129 4.283 -16.153 1.00 93.94 120 ASN A C 1
ATOM 898 O O . ASN A 1 120 ? 19.356 4.464 -15.204 1.00 93.94 120 ASN A O 1
ATOM 902 N N . ASN A 1 121 ? 20.188 5.113 -17.196 1.00 94.38 121 ASN A N 1
ATOM 903 C CA . ASN A 1 121 ? 19.281 6.246 -17.345 1.00 94.38 121 ASN A CA 1
ATOM 904 C C . ASN A 1 121 ? 17.830 5.767 -17.507 1.00 94.38 121 ASN A C 1
ATOM 906 O O . ASN A 1 121 ? 16.940 6.230 -16.796 1.00 94.38 121 ASN A O 1
ATOM 910 N N . ALA A 1 122 ? 17.592 4.768 -18.366 1.00 94.31 122 ALA A N 1
ATOM 911 C CA . ALA A 1 122 ? 16.266 4.176 -18.537 1.00 94.31 122 ALA A CA 1
ATOM 912 C C . ALA A 1 122 ? 15.710 3.609 -17.219 1.00 94.31 122 ALA A C 1
ATOM 914 O O . ALA A 1 122 ? 14.559 3.870 -16.873 1.00 94.31 122 ALA A O 1
ATOM 915 N N . ARG A 1 123 ? 16.538 2.898 -16.442 1.00 96.31 123 ARG A N 1
ATOM 916 C CA . ARG A 1 123 ? 16.175 2.418 -15.102 1.00 96.31 123 ARG A CA 1
ATOM 917 C C . ARG A 1 123 ? 15.782 3.568 -14.175 1.00 96.31 123 ARG A C 1
ATOM 919 O O . ARG A 1 123 ? 14.762 3.472 -13.501 1.00 96.31 123 ARG A O 1
ATOM 926 N N . SER A 1 124 ? 16.563 4.645 -14.146 1.00 96.44 124 SER A N 1
ATOM 927 C CA . SER A 1 124 ? 16.281 5.820 -13.309 1.00 96.44 124 SER A CA 1
ATOM 928 C C . SER A 1 124 ? 14.952 6.484 -13.683 1.00 96.44 124 SER A C 1
ATOM 930 O O . SER A 1 124 ? 14.167 6.824 -12.803 1.00 96.44 124 SER A O 1
ATOM 932 N N . ILE A 1 125 ? 14.654 6.600 -14.981 1.00 95.81 125 ILE A N 1
ATOM 933 C CA . ILE A 1 125 ? 13.366 7.110 -15.472 1.00 95.81 125 ILE A CA 1
ATOM 934 C C . ILE A 1 125 ? 12.209 6.221 -15.002 1.00 95.81 125 ILE A C 1
ATOM 936 O O . ILE A 1 125 ? 11.196 6.740 -14.537 1.00 95.81 125 ILE A O 1
ATOM 940 N N . LEU A 1 126 ? 12.354 4.895 -15.093 1.00 96.00 126 LEU A N 1
ATOM 941 C CA . LEU A 1 126 ? 11.320 3.958 -14.647 1.00 96.00 126 LEU A CA 1
ATOM 942 C C . LEU A 1 126 ? 11.088 4.022 -13.135 1.00 96.00 126 LEU A C 1
ATOM 944 O O . LEU A 1 126 ? 9.939 3.997 -12.713 1.00 96.00 126 LEU A O 1
ATOM 948 N N . LEU A 1 127 ? 12.142 4.156 -12.326 1.00 95.62 127 LEU A N 1
ATOM 949 C CA . LEU A 1 127 ? 12.021 4.286 -10.867 1.00 95.62 127 LEU A CA 1
ATOM 950 C C . LEU A 1 127 ? 11.346 5.589 -10.419 1.00 95.62 127 LEU A C 1
ATOM 952 O O . LEU A 1 127 ? 10.823 5.649 -9.311 1.00 95.62 127 LEU A O 1
ATOM 956 N N . ASN A 1 128 ? 11.335 6.619 -11.269 1.00 94.56 128 ASN A N 1
ATOM 957 C CA . ASN A 1 128 ? 10.608 7.861 -11.001 1.00 94.56 128 ASN A CA 1
ATOM 958 C C . ASN A 1 128 ? 9.095 7.735 -11.243 1.00 94.56 128 ASN A C 1
ATOM 960 O O . ASN A 1 128 ? 8.348 8.665 -10.936 1.00 94.56 128 ASN A O 1
ATOM 964 N N . LEU A 1 129 ? 8.625 6.621 -11.812 1.00 94.38 129 LEU A N 1
ATOM 965 C CA . LEU A 1 129 ? 7.198 6.354 -11.951 1.00 94.38 129 LEU A CA 1
ATOM 966 C C . LEU A 1 129 ? 6.629 5.896 -10.605 1.00 94.38 129 LEU A C 1
ATOM 968 O O . LEU A 1 129 ? 7.134 4.966 -9.984 1.00 94.38 129 LEU A O 1
ATOM 972 N N . ASP A 1 130 ? 5.534 6.521 -10.181 1.00 94.38 130 ASP A N 1
ATOM 973 C CA . ASP A 1 130 ? 4.938 6.298 -8.861 1.00 94.38 130 ASP A CA 1
ATOM 974 C C . ASP A 1 130 ? 4.499 4.850 -8.596 1.00 94.38 130 ASP A C 1
ATOM 976 O O . ASP A 1 130 ? 4.577 4.388 -7.466 1.00 94.38 130 ASP A O 1
ATOM 980 N N . TRP A 1 131 ? 4.075 4.117 -9.624 1.00 94.44 131 TRP A N 1
ATOM 981 C CA . TRP A 1 131 ? 3.632 2.725 -9.545 1.00 94.44 131 TRP A CA 1
ATOM 982 C C . TRP A 1 131 ? 4.779 1.707 -9.619 1.00 94.44 131 TRP A C 1
ATOM 984 O O . TRP A 1 131 ? 4.534 0.509 -9.470 1.00 94.44 131 TRP A O 1
ATOM 994 N N . VAL A 1 132 ? 6.020 2.147 -9.848 1.00 95.94 132 VAL A N 1
ATOM 995 C CA . VAL A 1 132 ? 7.197 1.274 -9.933 1.00 95.94 132 VAL A CA 1
ATOM 996 C C . VAL A 1 132 ? 7.886 1.212 -8.571 1.00 95.94 132 VAL A C 1
ATOM 998 O O . VAL A 1 132 ? 8.281 2.230 -8.000 1.00 95.94 132 VAL A O 1
ATOM 1001 N N . GLN A 1 133 ? 8.031 -0.002 -8.044 1.00 95.31 133 GLN A N 1
ATOM 1002 C CA . GLN A 1 133 ? 8.807 -0.280 -6.836 1.00 95.31 133 GLN A CA 1
ATOM 1003 C C . GLN A 1 133 ? 10.262 -0.559 -7.201 1.00 95.31 133 GLN A C 1
ATOM 1005 O O . GLN A 1 133 ? 11.182 0.009 -6.617 1.00 95.31 133 GLN A O 1
ATOM 1010 N N . GLU A 1 134 ? 10.454 -1.409 -8.208 1.00 95.69 134 GLU A N 1
ATOM 1011 C CA . GLU A 1 134 ? 11.757 -1.882 -8.655 1.00 95.69 134 GLU A CA 1
ATOM 1012 C C . GLU A 1 134 ? 11.806 -1.911 -10.181 1.00 95.69 134 GLU A C 1
ATOM 1014 O O . GLU A 1 134 ? 10.822 -2.229 -10.849 1.00 95.69 134 GLU A O 1
ATOM 1019 N N . ALA A 1 135 ? 12.969 -1.597 -10.747 1.00 97.19 135 ALA A N 1
ATOM 1020 C CA . ALA A 1 135 ? 13.204 -1.696 -12.178 1.00 97.19 135 ALA A CA 1
ATOM 1021 C C . ALA A 1 135 ? 14.618 -2.211 -12.455 1.00 97.19 135 ALA A C 1
ATOM 1023 O O . ALA A 1 135 ? 15.594 -1.777 -11.831 1.00 97.19 135 ALA A O 1
ATOM 1024 N N . SER A 1 136 ? 14.721 -3.102 -13.432 1.00 96.69 136 SER A N 1
ATOM 1025 C CA . SER A 1 136 ? 15.966 -3.590 -14.010 1.00 96.69 136 SER A CA 1
ATOM 1026 C C . SER A 1 136 ? 15.875 -3.459 -15.522 1.00 96.69 136 SER A C 1
ATOM 1028 O O . SER A 1 136 ? 14.885 -3.857 -16.135 1.00 96.69 136 SER A O 1
ATOM 1030 N N . VAL A 1 137 ? 16.896 -2.864 -16.126 1.00 95.56 137 VAL A N 1
ATOM 1031 C CA . VAL A 1 137 ? 16.982 -2.684 -17.574 1.00 95.56 137 VAL A CA 1
ATOM 1032 C C . VAL A 1 137 ? 18.337 -3.198 -18.004 1.00 95.56 137 VAL A C 1
ATOM 1034 O O . VAL A 1 137 ? 19.362 -2.755 -17.488 1.00 95.56 137 VAL A O 1
ATOM 1037 N N . ARG A 1 138 ? 18.351 -4.129 -18.954 1.00 93.00 138 ARG A N 1
ATOM 1038 C CA . ARG A 1 138 ? 19.588 -4.656 -19.523 1.00 93.00 138 ARG A CA 1
ATOM 1039 C C . ARG A 1 138 ? 19.475 -4.813 -21.026 1.00 93.00 138 ARG A C 1
ATOM 1041 O O . ARG A 1 138 ? 18.438 -5.206 -21.556 1.00 93.00 138 ARG A O 1
ATOM 1048 N N . VAL A 1 139 ? 20.576 -4.523 -21.703 1.00 90.38 139 VAL A N 1
ATOM 1049 C CA . VAL A 1 139 ? 20.731 -4.793 -23.130 1.00 90.38 139 VAL A CA 1
ATOM 1050 C C . VAL A 1 139 ? 21.405 -6.148 -23.268 1.00 90.38 139 VAL A C 1
ATOM 1052 O O . VAL A 1 139 ? 22.467 -6.380 -22.694 1.00 90.38 139 VAL A O 1
ATOM 1055 N N . VAL A 1 140 ? 20.773 -7.048 -24.011 1.00 88.94 140 VAL A N 1
ATOM 1056 C CA . VAL A 1 140 ? 21.303 -8.366 -24.343 1.00 88.94 140 VAL A CA 1
ATOM 1057 C C . VAL A 1 140 ? 21.702 -8.337 -25.822 1.00 88.94 140 VAL A C 1
ATOM 1059 O O . VAL A 1 140 ? 20.832 -8.210 -26.688 1.00 88.94 140 VAL A O 1
ATOM 1062 N N . PRO A 1 141 ? 23.005 -8.420 -26.143 1.00 80.56 141 PRO A N 1
ATOM 1063 C CA . PRO A 1 141 ? 23.462 -8.437 -27.528 1.00 80.56 141 PRO A CA 1
ATOM 1064 C C . PRO A 1 141 ? 22.880 -9.623 -28.324 1.00 80.56 141 PRO A C 1
ATOM 1066 O O . PRO A 1 141 ? 22.615 -10.675 -27.736 1.00 80.56 141 PRO A O 1
ATOM 1069 N N . PRO A 1 142 ? 22.725 -9.501 -29.656 1.00 76.38 142 PRO A N 1
ATOM 1070 C CA . PRO A 1 142 ? 23.061 -8.330 -30.474 1.00 76.38 142 PRO A CA 1
ATOM 1071 C C . PRO A 1 142 ? 21.983 -7.226 -30.489 1.00 76.38 142 PRO A C 1
ATOM 1073 O O . PRO A 1 142 ? 22.326 -6.068 -30.703 1.00 76.38 142 PRO A O 1
ATOM 1076 N N . ASN A 1 143 ? 20.709 -7.549 -30.241 1.00 82.38 143 ASN A N 1
ATOM 1077 C CA . ASN A 1 143 ? 19.580 -6.666 -30.575 1.00 82.38 143 ASN A CA 1
ATOM 1078 C C . ASN A 1 143 ? 18.359 -6.772 -29.628 1.00 82.38 143 ASN A C 1
ATOM 1080 O O . ASN A 1 143 ? 17.224 -6.475 -30.018 1.00 82.38 143 ASN A O 1
ATOM 1084 N N . ARG A 1 144 ? 18.568 -7.205 -28.376 1.00 87.06 144 ARG A N 1
ATOM 1085 C CA . ARG A 1 144 ? 17.497 -7.427 -27.394 1.00 87.06 144 ARG A CA 1
ATOM 1086 C C . ARG A 1 144 ? 17.592 -6.468 -26.207 1.00 87.06 144 ARG A C 1
ATOM 1088 O O . ARG A 1 144 ? 18.667 -6.248 -25.659 1.00 87.06 144 ARG A O 1
ATOM 1095 N N . ILE A 1 145 ? 16.448 -5.960 -25.751 1.00 91.31 145 ILE A N 1
ATOM 1096 C CA . ILE A 1 145 ? 16.312 -5.296 -24.447 1.00 91.31 145 ILE A CA 1
ATOM 1097 C C . ILE A 1 145 ? 15.459 -6.174 -23.544 1.00 91.31 145 ILE A C 1
ATOM 1099 O O . ILE A 1 145 ? 14.384 -6.633 -23.939 1.00 91.31 145 ILE A O 1
ATOM 1103 N N . GLU A 1 146 ? 15.916 -6.370 -22.316 1.00 94.12 146 GLU A N 1
ATOM 1104 C CA . GLU A 1 146 ? 15.124 -6.988 -21.265 1.00 94.12 146 GLU A CA 1
ATOM 1105 C C . GLU A 1 146 ? 14.861 -5.972 -20.158 1.00 94.12 146 GLU A C 1
ATOM 1107 O O . GLU A 1 146 ? 15.783 -5.338 -19.640 1.00 94.12 146 GLU A O 1
ATOM 1112 N N . ILE A 1 147 ? 13.582 -5.803 -19.835 1.00 95.94 147 ILE A N 1
ATOM 1113 C CA . ILE A 1 147 ? 13.083 -4.876 -18.828 1.00 95.94 147 ILE A CA 1
ATOM 1114 C C . ILE A 1 147 ? 12.285 -5.692 -17.815 1.00 95.94 147 ILE A C 1
ATOM 1116 O O . ILE A 1 147 ? 11.296 -6.337 -18.161 1.00 95.94 147 ILE A O 1
ATOM 1120 N N . GLU A 1 148 ? 12.696 -5.649 -16.559 1.00 96.88 148 GLU A N 1
ATOM 1121 C CA . GLU A 1 148 ? 11.992 -6.294 -15.454 1.00 96.88 148 GLU A CA 1
ATOM 1122 C C . GLU A 1 148 ? 11.483 -5.203 -14.519 1.00 96.88 148 GLU A C 1
ATOM 1124 O O . GLU A 1 148 ? 12.247 -4.327 -14.109 1.00 96.88 148 GLU A O 1
ATOM 1129 N N . ILE A 1 149 ? 10.183 -5.218 -14.230 1.00 97.00 149 ILE A N 1
ATOM 1130 C CA . ILE A 1 149 ? 9.524 -4.198 -13.414 1.00 97.00 149 ILE A CA 1
ATOM 1131 C C . ILE A 1 149 ? 8.796 -4.876 -12.265 1.00 97.00 149 ILE A C 1
ATOM 1133 O O . ILE A 1 149 ? 7.945 -5.731 -12.489 1.00 97.00 149 ILE A O 1
ATOM 1137 N N . GLY A 1 150 ? 9.108 -4.461 -11.043 1.00 96.31 150 GLY A N 1
ATOM 1138 C CA . GLY A 1 150 ? 8.294 -4.726 -9.867 1.00 96.31 150 GLY A CA 1
ATOM 1139 C C . GLY A 1 150 ? 7.278 -3.603 -9.703 1.00 96.31 150 GLY A C 1
ATOM 1140 O O . GLY A 1 150 ? 7.650 -2.481 -9.355 1.00 96.31 150 GLY A O 1
ATOM 1141 N N . GLU A 1 151 ? 6.004 -3.881 -9.980 1.00 95.12 151 GLU A N 1
ATOM 1142 C CA . GLU A 1 151 ? 4.921 -2.943 -9.667 1.00 95.12 151 GLU A CA 1
ATOM 1143 C C . GLU A 1 151 ? 4.691 -2.869 -8.156 1.00 95.12 151 GLU A C 1
ATOM 1145 O O . GLU A 1 151 ? 4.662 -3.901 -7.483 1.00 95.12 151 GLU A O 1
ATOM 1150 N N . ARG A 1 152 ? 4.451 -1.660 -7.639 1.00 95.12 152 ARG A N 1
ATOM 1151 C CA . ARG A 1 152 ? 3.988 -1.471 -6.262 1.00 95.12 152 ARG A CA 1
ATOM 1152 C C . ARG A 1 152 ? 2.629 -2.127 -6.079 1.00 95.12 152 ARG A C 1
ATOM 1154 O O . ARG A 1 152 ? 1.720 -1.955 -6.897 1.00 95.12 152 ARG A O 1
ATOM 1161 N N . GLU A 1 153 ? 2.479 -2.845 -4.975 1.00 94.06 153 GLU A N 1
ATOM 1162 C CA . GLU A 1 153 ? 1.204 -3.440 -4.600 1.00 94.06 153 GLU A CA 1
ATOM 1163 C C . GLU A 1 153 ? 0.360 -2.451 -3.787 1.00 94.06 153 GLU A C 1
ATOM 1165 O O . GLU A 1 153 ? 0.803 -1.985 -2.736 1.00 94.06 153 GLU A O 1
ATOM 1170 N N . PRO A 1 154 ? -0.869 -2.138 -4.233 1.00 95.44 154 PRO A N 1
ATOM 1171 C CA . PRO A 1 154 ? -1.826 -1.367 -3.451 1.00 95.44 154 PRO A CA 1
ATOM 1172 C C . PRO A 1 154 ? -2.098 -2.028 -2.104 1.00 95.44 154 PRO A C 1
ATOM 1174 O O . PRO A 1 154 ? -2.520 -3.183 -2.049 1.00 95.44 154 PRO A O 1
ATOM 1177 N N . PHE A 1 155 ? -1.897 -1.277 -1.028 1.00 95.81 155 PHE A N 1
ATOM 1178 C CA . PHE A 1 155 ? -2.012 -1.778 0.336 1.00 95.81 155 PHE A CA 1
ATOM 1179 C C . PHE A 1 155 ? -3.143 -1.104 1.116 1.00 95.81 155 PHE A C 1
ATOM 1181 O O . PHE A 1 155 ? -3.937 -1.774 1.772 1.00 95.81 155 PHE A O 1
ATOM 1188 N N . ALA A 1 156 ? -3.255 0.221 1.021 1.00 95.94 156 ALA A N 1
ATOM 1189 C CA . ALA A 1 156 ? -4.303 0.993 1.681 1.00 95.94 156 ALA A CA 1
ATOM 1190 C C . ALA A 1 156 ? -4.654 2.250 0.873 1.00 95.94 156 ALA A C 1
ATOM 1192 O O . ALA A 1 156 ? -3.941 2.634 -0.055 1.00 95.94 156 ALA A O 1
ATOM 1193 N N . VAL A 1 157 ? -5.755 2.912 1.231 1.00 96.62 157 VAL A N 1
ATOM 1194 C CA . VAL A 1 157 ? -6.105 4.234 0.694 1.00 96.62 157 VAL A CA 1
ATOM 1195 C C . VAL A 1 157 ? -5.873 5.270 1.779 1.00 96.62 157 VAL A C 1
ATOM 1197 O O . VAL A 1 157 ? -6.541 5.247 2.801 1.00 96.62 157 VAL A O 1
ATOM 1200 N N . TRP A 1 158 ? -4.956 6.204 1.567 1.00 96.25 158 TRP A N 1
ATOM 1201 C CA . TRP A 1 158 ? -4.682 7.294 2.488 1.00 96.25 158 TRP A CA 1
ATOM 1202 C C . TRP A 1 158 ? -5.483 8.549 2.149 1.00 96.25 158 TRP A C 1
ATOM 1204 O O . TRP A 1 158 ? -5.391 9.092 1.048 1.00 96.25 158 TRP A O 1
ATOM 1214 N N . GLN A 1 159 ? -6.247 9.039 3.119 1.00 94.62 159 GLN A N 1
ATOM 1215 C CA . GLN A 1 159 ? -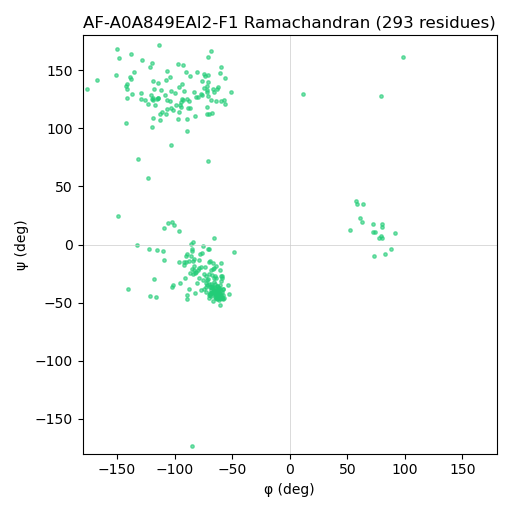6.985 10.286 3.036 1.00 94.62 159 GLN A CA 1
ATOM 1216 C C . GLN A 1 159 ? -6.190 11.430 3.667 1.00 94.62 159 GLN A C 1
ATOM 1218 O O . GLN A 1 159 ? -5.918 11.434 4.873 1.00 94.62 159 GLN A O 1
ATOM 1223 N N . ARG A 1 160 ? -5.893 12.458 2.868 1.00 91.25 160 ARG A N 1
ATOM 1224 C CA . ARG A 1 160 ? -5.242 13.688 3.332 1.00 91.25 160 ARG A CA 1
ATOM 1225 C C . ARG A 1 160 ? -5.835 14.906 2.642 1.00 91.25 160 ARG A C 1
ATOM 1227 O O . ARG A 1 160 ? -5.850 14.987 1.419 1.00 91.25 160 ARG A O 1
ATOM 1234 N N . GLY A 1 161 ? -6.289 15.877 3.438 1.00 86.88 161 GLY A N 1
ATOM 1235 C CA . GLY A 1 161 ? -6.769 17.166 2.925 1.00 86.88 161 GLY A CA 1
ATOM 1236 C C . GLY A 1 161 ? -7.931 17.043 1.934 1.00 86.88 161 GLY A C 1
ATOM 1237 O O . GLY A 1 161 ? -7.975 17.785 0.964 1.00 86.88 161 GLY A O 1
ATOM 1238 N N . GLY A 1 162 ? -8.825 16.068 2.134 1.00 88.06 162 GLY A N 1
ATOM 1239 C CA . GLY A 1 162 ? -9.954 15.799 1.232 1.00 88.06 162 GLY A CA 1
ATOM 1240 C C . GLY A 1 162 ? -9.621 14.943 0.004 1.00 88.06 162 GLY A C 1
ATOM 1241 O O . GLY A 1 162 ? -10.540 14.499 -0.676 1.00 88.06 162 GLY A O 1
ATOM 1242 N N . ASN A 1 163 ? -8.342 14.652 -0.247 1.00 91.69 163 ASN A N 1
ATOM 1243 C CA . ASN A 1 163 ? -7.898 13.785 -1.337 1.00 91.69 163 ASN A CA 1
ATOM 1244 C C . ASN A 1 163 ? -7.644 12.355 -0.850 1.00 91.69 163 ASN A C 1
ATOM 1246 O O . ASN A 1 163 ? -7.334 12.139 0.324 1.00 91.69 163 ASN A O 1
ATOM 1250 N N . TYR A 1 164 ? -7.737 11.398 -1.774 1.00 93.62 164 TYR A N 1
ATOM 1251 C CA . TYR A 1 164 ? -7.505 9.974 -1.536 1.00 93.62 164 TYR A CA 1
ATOM 1252 C C . TYR A 1 164 ? -6.349 9.488 -2.406 1.00 93.62 164 TYR A C 1
ATOM 1254 O O . TYR A 1 164 ? -6.394 9.630 -3.628 1.00 93.62 164 TYR A O 1
ATOM 1262 N N . TYR A 1 165 ? -5.345 8.885 -1.781 1.00 94.38 165 TYR A N 1
ATOM 1263 C CA . TYR A 1 165 ? -4.154 8.360 -2.437 1.00 94.38 165 TYR A CA 1
ATOM 1264 C C . TYR A 1 165 ? -4.056 6.868 -2.162 1.00 94.38 165 TYR A C 1
ATOM 1266 O O . TYR A 1 165 ? -4.130 6.454 -1.011 1.00 94.38 165 TYR A O 1
ATOM 1274 N N . VAL A 1 166 ? -3.882 6.047 -3.192 1.00 96.00 166 VAL A N 1
ATOM 1275 C CA . VAL A 1 166 ? -3.516 4.644 -2.970 1.00 96.00 166 VAL A CA 1
ATOM 1276 C C . VAL A 1 166 ? -2.067 4.619 -2.497 1.00 96.00 166 VAL A C 1
ATOM 1278 O O . VAL A 1 166 ? -1.236 5.312 -3.075 1.00 96.00 166 VAL A O 1
ATOM 1281 N N . ILE A 1 167 ? -1.772 3.864 -1.446 1.00 96.69 167 ILE A N 1
ATOM 1282 C CA . ILE A 1 167 ? -0.420 3.708 -0.904 1.00 96.69 167 ILE A CA 1
ATOM 1283 C C . ILE A 1 167 ? -0.005 2.238 -0.910 1.00 96.69 167 ILE A C 1
ATOM 1285 O O . ILE A 1 167 ? -0.865 1.354 -0.840 1.00 96.69 167 ILE A O 1
ATOM 1289 N N . ASP A 1 168 ? 1.297 1.988 -1.000 1.00 96.06 168 ASP A N 1
ATOM 1290 C CA . ASP A 1 168 ? 1.891 0.660 -0.814 1.00 96.06 168 ASP A CA 1
ATOM 1291 C C . ASP A 1 168 ? 2.159 0.342 0.672 1.00 96.06 168 ASP A C 1
ATOM 1293 O O . ASP A 1 168 ? 1.732 1.074 1.573 1.00 96.06 168 ASP A O 1
ATOM 1297 N N . ARG A 1 169 ? 2.819 -0.794 0.940 1.00 95.06 169 ARG A N 1
ATOM 1298 C CA . ARG A 1 169 ? 3.112 -1.267 2.305 1.00 95.06 169 ARG A CA 1
ATOM 1299 C C . ARG A 1 169 ? 4.161 -0.398 3.007 1.00 95.06 169 ARG A C 1
ATOM 1301 O O . ARG A 1 169 ? 4.173 -0.325 4.236 1.00 95.06 169 ARG A O 1
ATOM 1308 N N . GLU A 1 170 ? 5.018 0.262 2.241 1.00 93.75 170 GLU A N 1
ATOM 1309 C CA . GLU A 1 170 ? 6.048 1.193 2.700 1.00 93.75 170 GLU A CA 1
ATOM 1310 C C . GLU A 1 170 ? 5.490 2.607 2.946 1.00 93.75 170 GLU A C 1
ATOM 1312 O O . GLU A 1 170 ? 6.153 3.437 3.570 1.00 93.75 170 GLU A O 1
ATOM 1317 N N . GLY A 1 171 ? 4.263 2.880 2.492 1.00 94.31 171 GLY A N 1
ATOM 1318 C CA . GLY A 1 171 ? 3.578 4.160 2.653 1.00 94.31 171 GLY A CA 1
ATOM 1319 C C . GLY A 1 171 ? 3.805 5.146 1.507 1.00 94.31 171 GLY A C 1
ATOM 1320 O O . GLY A 1 171 ? 3.412 6.311 1.624 1.00 94.31 171 GLY A O 1
ATOM 1321 N N . ALA A 1 172 ? 4.417 4.714 0.402 1.00 94.62 172 ALA A N 1
ATOM 1322 C CA . ALA A 1 172 ? 4.584 5.534 -0.789 1.00 94.62 172 ALA A CA 1
ATOM 1323 C C . ALA A 1 172 ? 3.255 5.661 -1.546 1.00 94.62 172 ALA A C 1
ATOM 1325 O O . ALA A 1 172 ? 2.533 4.685 -1.750 1.00 94.62 172 ALA A O 1
ATOM 1326 N N . ALA A 1 173 ? 2.929 6.881 -1.972 1.00 94.06 173 ALA A N 1
ATOM 1327 C CA . ALA A 1 173 ? 1.695 7.169 -2.693 1.00 94.06 173 ALA A CA 1
ATOM 1328 C C . ALA A 1 173 ? 1.820 6.865 -4.192 1.00 94.06 173 ALA A C 1
ATOM 1330 O O . ALA A 1 173 ? 2.733 7.341 -4.863 1.00 94.06 173 ALA A O 1
ATOM 1331 N N . ILE A 1 174 ? 0.835 6.142 -4.718 1.00 94.19 174 ILE A N 1
ATOM 1332 C CA . ILE A 1 174 ? 0.671 5.785 -6.127 1.00 94.19 174 ILE A CA 1
ATOM 1333 C C . ILE A 1 174 ? -0.416 6.698 -6.712 1.00 94.19 174 ILE A C 1
ATOM 1335 O O . ILE A 1 174 ? -1.603 6.364 -6.724 1.00 94.19 174 ILE A O 1
ATOM 1339 N N . ALA A 1 175 ? -0.028 7.895 -7.152 1.00 88.19 175 ALA A N 1
ATOM 1340 C CA . ALA A 1 175 ? -0.954 8.932 -7.620 1.00 88.19 175 ALA A CA 1
ATOM 1341 C C . ALA A 1 175 ? -1.675 8.567 -8.932 1.00 88.19 175 ALA A C 1
ATOM 1343 O O . ALA A 1 175 ? -2.788 9.028 -9.185 1.00 88.19 175 ALA A O 1
ATOM 1344 N N . SER A 1 176 ? -1.067 7.718 -9.757 1.00 85.44 176 SER A N 1
ATOM 1345 C CA . SER A 1 176 ? -1.637 7.197 -10.998 1.00 85.44 176 SER A CA 1
ATOM 1346 C C . SER A 1 176 ? -2.853 6.294 -10.766 1.00 85.44 176 SER A C 1
ATOM 1348 O O . SER A 1 176 ? -3.663 6.095 -11.678 1.00 85.44 176 SER A O 1
ATOM 1350 N N . PHE A 1 177 ? -3.018 5.754 -9.554 1.00 89.75 177 PHE A N 1
ATOM 1351 C C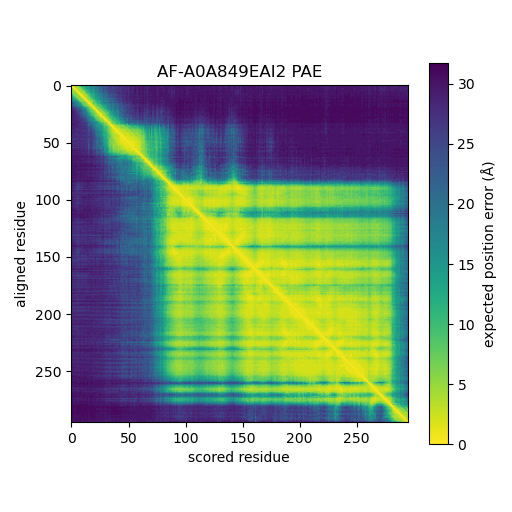A . PHE A 1 177 ? -4.122 4.867 -9.215 1.00 89.75 177 PHE A CA 1
ATOM 1352 C C . PHE A 1 177 ? -5.304 5.654 -8.658 1.00 89.75 177 PHE A C 1
ATOM 1354 O O . PHE A 1 177 ? -5.197 6.472 -7.749 1.00 89.75 177 PHE A O 1
ATOM 1361 N N . GLN A 1 178 ? -6.485 5.356 -9.192 1.00 89.31 178 GLN A N 1
ATOM 1362 C CA . GLN A 1 178 ? -7.724 5.970 -8.739 1.00 89.31 178 GLN A CA 1
ATOM 1363 C C . GLN A 1 178 ? -8.279 5.167 -7.561 1.00 89.31 178 GLN A C 1
ATOM 1365 O O . GLN A 1 178 ? -8.644 4.004 -7.730 1.00 89.31 178 GLN A O 1
ATOM 1370 N N . ALA A 1 179 ? -8.381 5.791 -6.384 1.00 88.38 179 ALA A N 1
ATOM 1371 C CA . ALA A 1 179 ? -8.782 5.123 -5.141 1.00 88.38 179 ALA A CA 1
ATOM 1372 C C . ALA A 1 179 ? -10.113 4.350 -5.245 1.00 88.38 179 ALA A C 1
ATOM 1374 O O . ALA A 1 179 ? -10.242 3.263 -4.691 1.00 88.38 179 ALA A O 1
ATOM 1375 N N . HIS A 1 180 ? -11.084 4.849 -6.019 1.00 89.19 180 HIS A N 1
ATOM 1376 C CA . HIS A 1 180 ? -12.383 4.187 -6.199 1.00 89.19 180 HIS A CA 1
ATOM 1377 C C . HIS A 1 180 ? -12.298 2.816 -6.894 1.00 89.19 180 HIS A C 1
ATOM 1379 O O . HIS A 1 180 ? -13.232 2.025 -6.787 1.00 89.19 180 HIS A O 1
ATOM 1385 N N . LYS A 1 181 ? -11.196 2.509 -7.595 1.00 91.62 181 LYS A N 1
ATOM 1386 C CA . LYS A 1 181 ? -10.956 1.182 -8.189 1.00 91.62 181 LYS A CA 1
ATOM 1387 C C . LYS A 1 181 ? -10.524 0.138 -7.154 1.00 91.62 181 LYS A C 1
ATOM 1389 O O . LYS A 1 181 ? -10.456 -1.044 -7.479 1.00 91.62 181 LYS A O 1
ATOM 1394 N N . PHE A 1 182 ? -10.268 0.560 -5.915 1.00 91.69 182 PHE A N 1
ATOM 1395 C CA . PHE A 1 182 ? -9.784 -0.277 -4.822 1.00 91.69 182 PHE A CA 1
ATOM 1396 C C . PHE A 1 182 ? -10.719 -0.238 -3.596 1.00 91.69 182 PHE A C 1
ATOM 1398 O O . PHE A 1 182 ? -10.280 0.080 -2.493 1.00 91.69 182 PHE A O 1
ATOM 1405 N N . PRO A 1 183 ? -12.015 -0.583 -3.744 1.00 87.81 183 PRO A N 1
ATOM 1406 C CA . PRO A 1 183 ? -13.003 -0.461 -2.664 1.00 87.81 183 PRO A CA 1
ATOM 1407 C C . PRO A 1 183 ? -12.793 -1.447 -1.502 1.00 87.81 183 PRO A C 1
ATOM 1409 O O . PRO A 1 183 ? -13.415 -1.304 -0.454 1.00 87.81 183 PRO A O 1
ATOM 1412 N N . HIS A 1 184 ? -11.960 -2.470 -1.699 1.00 89.75 184 HIS A N 1
ATOM 1413 C CA . HIS A 1 184 ? -11.630 -3.476 -0.690 1.00 89.75 184 HIS A CA 1
ATOM 1414 C C . HIS A 1 184 ? -10.456 -3.058 0.204 1.00 89.75 184 HIS A C 1
ATOM 1416 O O . HIS A 1 184 ? -10.233 -3.690 1.232 1.00 89.75 184 HIS A O 1
ATOM 1422 N N . LEU A 1 185 ? -9.696 -2.028 -0.183 1.00 92.94 185 LEU A N 1
ATOM 1423 C CA . LEU A 1 185 ? -8.576 -1.550 0.618 1.00 92.94 185 LEU A CA 1
ATOM 1424 C C . LEU A 1 185 ? -9.084 -0.733 1.804 1.00 92.94 185 LEU A C 1
ATOM 1426 O O . LEU A 1 185 ? -10.010 0.070 1.679 1.00 92.94 185 LEU A O 1
ATOM 1430 N N . MET A 1 186 ? -8.436 -0.918 2.952 1.00 93.12 186 MET A N 1
ATOM 1431 C CA . MET A 1 186 ? -8.730 -0.149 4.154 1.00 93.12 186 MET A CA 1
ATOM 1432 C C . MET A 1 186 ? -8.427 1.335 3.923 1.00 93.12 186 MET A C 1
ATOM 1434 O O . MET A 1 186 ? -7.360 1.702 3.419 1.00 93.12 186 MET A O 1
ATOM 1438 N N . LEU A 1 187 ? -9.359 2.196 4.333 1.00 95.06 187 LEU A N 1
ATOM 1439 C CA . LEU A 1 187 ? -9.157 3.638 4.324 1.00 95.06 187 LEU A CA 1
ATOM 1440 C C . LEU A 1 187 ? -8.369 4.057 5.569 1.00 95.06 187 LEU A C 1
ATOM 1442 O O . LEU A 1 187 ? -8.779 3.775 6.691 1.00 95.06 187 LEU A O 1
ATOM 1446 N N . VAL A 1 188 ? -7.268 4.777 5.398 1.00 96.62 188 VAL A N 1
ATOM 1447 C CA . VAL A 1 188 ? -6.481 5.331 6.498 1.00 96.62 188 VAL A CA 1
ATOM 1448 C C . VAL A 1 188 ? -6.421 6.844 6.441 1.00 96.62 188 VAL A C 1
ATOM 1450 O O . VAL A 1 188 ? -6.302 7.430 5.372 1.00 96.62 188 VAL A O 1
ATOM 1453 N N . SER A 1 189 ? -6.496 7.504 7.589 1.00 95.81 189 SER A N 1
ATOM 1454 C CA . SER A 1 189 ? -6.461 8.965 7.670 1.00 95.81 189 SER A CA 1
ATOM 1455 C C . SER A 1 189 ? -5.590 9.444 8.823 1.00 95.81 189 SER A C 1
ATOM 1457 O O . SER A 1 189 ? -5.240 8.686 9.726 1.00 95.81 189 SER A O 1
ATOM 1459 N N . GLY A 1 190 ? -5.226 10.723 8.787 1.00 93.38 190 GLY A N 1
ATOM 1460 C CA . GLY A 1 190 ? -4.371 11.338 9.795 1.00 93.38 190 GLY A CA 1
ATOM 1461 C C . GLY A 1 190 ? -2.909 11.432 9.369 1.00 93.38 190 GLY A C 1
ATOM 1462 O O . GLY A 1 190 ? -2.444 10.794 8.421 1.00 93.38 190 GLY A O 1
ATOM 1463 N N . GLU A 1 191 ? -2.186 12.303 10.062 1.00 92.12 191 GLU A N 1
ATOM 1464 C CA . GLU A 1 191 ? -0.784 12.574 9.774 1.00 92.12 191 GLU A CA 1
ATOM 1465 C C . GLU A 1 191 ? 0.094 11.385 10.190 1.00 92.12 191 GLU A C 1
ATOM 1467 O O . GLU A 1 191 ? -0.034 10.857 11.298 1.00 92.12 191 GLU A O 1
ATOM 1472 N N . GLY A 1 192 ? 0.981 10.951 9.291 1.00 92.56 192 GLY A N 1
ATOM 1473 C CA . GLY A 1 192 ? 1.835 9.782 9.507 1.00 92.56 192 GLY A CA 1
ATOM 1474 C C . GLY A 1 192 ? 1.082 8.450 9.444 1.00 92.56 192 GLY A C 1
ATOM 1475 O O . GLY A 1 192 ? 1.632 7.430 9.850 1.00 92.56 192 GLY A O 1
ATOM 1476 N N . ALA A 1 193 ? -0.178 8.424 9.003 1.00 95.44 193 ALA A N 1
ATOM 1477 C CA . ALA A 1 193 ? -0.920 7.174 8.855 1.00 95.44 193 ALA A CA 1
ATOM 1478 C C . ALA A 1 193 ? -0.295 6.273 7.780 1.00 95.44 193 ALA A C 1
ATOM 1480 O O . ALA A 1 193 ? -0.184 5.069 7.994 1.00 95.44 193 ALA A O 1
ATOM 1481 N N . GLN A 1 194 ? 0.179 6.863 6.679 1.00 95.12 194 GLN A N 1
ATOM 1482 C CA . GLN A 1 194 ? 0.790 6.154 5.556 1.00 95.12 194 GLN A CA 1
ATOM 1483 C C . GLN A 1 194 ? 2.047 5.362 5.947 1.00 95.12 194 GLN A C 1
ATOM 1485 O O . GLN A 1 194 ? 2.252 4.265 5.454 1.00 95.12 194 GLN A O 1
ATOM 1490 N N . GLU A 1 195 ? 2.840 5.866 6.894 1.00 95.00 195 GLU A N 1
ATOM 1491 C CA . GLU A 1 195 ? 4.083 5.216 7.343 1.00 95.00 195 GLU A CA 1
ATOM 1492 C C . GLU A 1 195 ? 3.847 4.120 8.390 1.00 95.00 195 GLU A C 1
ATOM 1494 O O . GLU A 1 195 ? 4.698 3.264 8.603 1.00 95.00 195 GLU A O 1
ATOM 1499 N N . SER A 1 196 ? 2.718 4.157 9.104 1.00 95.38 196 SER A N 1
ATOM 1500 C CA . SER A 1 196 ? 2.466 3.267 10.251 1.00 95.38 196 SER A CA 1
ATOM 1501 C C . SER A 1 196 ? 1.307 2.299 10.044 1.00 95.38 196 SER A C 1
ATOM 1503 O O . SER A 1 196 ? 1.053 1.461 10.909 1.00 95.38 196 SER A O 1
ATOM 1505 N N . VAL A 1 197 ? 0.588 2.398 8.925 1.00 95.94 197 VAL A N 1
ATOM 1506 C CA . VAL A 1 197 ? -0.511 1.480 8.604 1.00 95.94 197 VAL A CA 1
ATOM 1507 C C . VAL A 1 197 ? -0.024 0.038 8.490 1.00 95.94 197 VAL A C 1
ATOM 1509 O O . VAL A 1 197 ? -0.713 -0.861 8.957 1.00 95.94 197 VAL A O 1
ATOM 1512 N N . SER A 1 198 ? 1.173 -0.201 7.947 1.00 95.88 198 SER A N 1
ATOM 1513 C CA . SER A 1 198 ? 1.736 -1.549 7.830 1.00 95.88 198 SER A CA 1
ATOM 1514 C C . SER A 1 198 ? 1.946 -2.200 9.194 1.00 95.88 198 SER A C 1
ATOM 1516 O O . SER A 1 198 ? 1.580 -3.356 9.375 1.00 95.88 198 SER A O 1
ATOM 1518 N N . GLN A 1 199 ? 2.426 -1.442 10.184 1.00 94.88 199 GLN A N 1
ATOM 1519 C CA . GLN A 1 199 ? 2.529 -1.915 11.564 1.00 94.88 199 GLN A CA 1
ATOM 1520 C C . GLN A 1 199 ? 1.156 -2.287 12.142 1.00 94.88 199 GLN A C 1
ATOM 1522 O O . GLN A 1 199 ? 1.021 -3.353 12.735 1.00 94.88 199 GLN A O 1
ATOM 1527 N N . LEU A 1 200 ? 0.137 -1.439 11.952 1.00 95.12 200 LEU A N 1
ATOM 1528 C CA . LEU A 1 200 ? -1.224 -1.721 12.423 1.00 95.12 200 LEU A CA 1
ATOM 1529 C C . LEU A 1 200 ? -1.793 -2.991 11.774 1.00 95.12 200 LEU A C 1
ATOM 1531 O O . LEU A 1 200 ? -2.338 -3.843 12.468 1.00 95.12 200 LEU A O 1
ATOM 1535 N N . VAL A 1 201 ? -1.668 -3.121 10.453 1.00 94.12 201 VAL A N 1
ATOM 1536 C CA . VAL A 1 201 ? -2.175 -4.284 9.713 1.00 94.12 201 VAL A CA 1
ATOM 1537 C C . VAL A 1 201 ? -1.457 -5.558 10.146 1.00 94.12 201 VAL A C 1
ATOM 1539 O O . VAL A 1 201 ? -2.131 -6.542 10.419 1.00 94.12 201 VAL A O 1
ATOM 1542 N N . ASN A 1 202 ? -0.130 -5.530 10.312 1.00 94.06 202 ASN A N 1
ATOM 1543 C CA . ASN A 1 202 ? 0.627 -6.681 10.816 1.00 94.06 202 ASN A CA 1
ATOM 1544 C C . ASN A 1 202 ? 0.132 -7.126 12.205 1.00 94.06 202 ASN A C 1
ATOM 1546 O O . ASN A 1 202 ? 0.039 -8.317 12.476 1.00 94.06 202 ASN A O 1
ATOM 1550 N N . GLN A 1 203 ? -0.226 -6.186 13.086 1.00 93.88 203 GLN A N 1
ATOM 1551 C CA . GLN A 1 203 ? -0.813 -6.518 14.391 1.00 93.88 203 GLN A CA 1
ATOM 1552 C C . GLN A 1 203 ? -2.217 -7.123 14.260 1.00 93.88 203 GLN A C 1
ATOM 1554 O O . GLN A 1 203 ? -2.589 -8.001 15.033 1.00 93.88 203 GLN A O 1
ATOM 1559 N N . LEU A 1 204 ? -2.998 -6.679 13.273 1.00 93.62 204 LEU A N 1
ATOM 1560 C CA . LEU A 1 204 ? -4.336 -7.200 12.989 1.00 93.62 204 LEU A CA 1
ATOM 1561 C C . LEU A 1 204 ? -4.326 -8.592 12.339 1.00 93.62 204 LEU A C 1
ATOM 1563 O O . LEU A 1 204 ? -5.341 -9.281 12.412 1.00 93.62 204 LEU A O 1
ATOM 1567 N N . GLU A 1 205 ? -3.211 -9.037 11.747 1.00 92.38 205 GLU A N 1
ATOM 1568 C CA . GLU A 1 205 ? -3.094 -10.377 11.145 1.00 92.38 205 GLU A CA 1
ATOM 1569 C C . GLU A 1 205 ? -3.357 -11.505 12.161 1.00 92.38 205 GLU A C 1
ATOM 1571 O O . GLU A 1 205 ? -3.869 -12.558 11.782 1.00 92.38 205 GLU A O 1
ATOM 1576 N N . ALA A 1 206 ? -3.103 -11.274 13.455 1.00 93.38 206 ALA A N 1
ATOM 1577 C CA . ALA A 1 206 ? -3.423 -12.225 14.522 1.00 93.38 206 ALA A CA 1
ATOM 1578 C C . ALA A 1 206 ? -4.938 -12.387 14.782 1.00 93.38 206 ALA A C 1
ATOM 1580 O O . ALA A 1 206 ? -5.349 -13.367 15.404 1.00 93.38 206 ALA A O 1
ATOM 1581 N N . TRP A 1 207 ? -5.779 -11.472 14.281 1.00 94.31 207 TRP A N 1
ATOM 1582 C CA . TRP A 1 207 ? -7.241 -11.513 14.418 1.00 94.31 207 TRP A CA 1
ATOM 1583 C C . TRP A 1 207 ? -7.951 -11.270 13.070 1.00 94.31 207 TRP A C 1
ATOM 1585 O O . TRP A 1 207 ? -8.552 -10.209 12.872 1.00 94.31 207 TRP A O 1
ATOM 1595 N N . PRO A 1 208 ? -7.949 -12.252 12.143 1.00 92.12 208 PRO A N 1
ATOM 1596 C CA . PRO A 1 208 ? -8.500 -12.085 10.792 1.00 92.12 208 PRO A CA 1
ATOM 1597 C C . PRO A 1 208 ? -9.981 -11.678 10.761 1.00 92.12 208 PRO A C 1
ATOM 1599 O O . PRO A 1 208 ? -10.377 -10.825 9.964 1.00 92.12 208 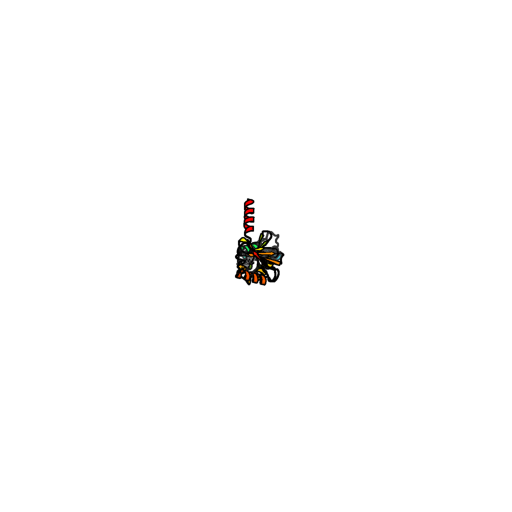PRO A O 1
ATOM 1602 N N . GLU A 1 209 ? -10.790 -12.233 11.667 1.00 90.50 209 GLU A N 1
ATOM 1603 C CA . GLU A 1 209 ? -12.215 -11.899 11.800 1.00 90.50 209 GLU A CA 1
ATOM 1604 C C . GLU A 1 209 ? -12.417 -10.419 12.145 1.00 90.50 209 GLU A C 1
ATOM 1606 O O . GLU A 1 209 ? -13.204 -9.725 11.498 1.00 90.50 209 GLU A O 1
ATOM 1611 N N . LEU A 1 210 ? -11.650 -9.901 13.111 1.00 91.81 210 LEU A N 1
ATOM 1612 C CA . LEU A 1 210 ? -11.682 -8.487 13.484 1.00 91.81 210 LEU A CA 1
ATOM 1613 C C . LEU A 1 210 ? -11.199 -7.609 12.325 1.00 91.81 210 LEU A C 1
ATOM 1615 O O . LEU A 1 210 ? -11.848 -6.614 11.999 1.00 91.81 210 LEU A O 1
ATOM 1619 N N . HIS A 1 211 ? -10.098 -7.998 11.677 1.00 92.06 211 HIS A N 1
ATOM 1620 C CA . HIS A 1 211 ? -9.515 -7.270 10.553 1.00 92.06 211 HIS A CA 1
ATOM 1621 C C . HIS A 1 211 ? -10.518 -7.089 9.404 1.00 92.06 211 HIS A C 1
ATOM 1623 O O . HIS A 1 211 ? -10.700 -5.972 8.922 1.00 92.06 211 HIS A O 1
ATOM 1629 N N . SER A 1 212 ? -11.242 -8.149 9.028 1.00 90.75 212 SER A N 1
ATOM 1630 C CA . SER A 1 212 ? -12.217 -8.124 7.925 1.00 90.75 212 SER A CA 1
ATOM 1631 C C . SER A 1 212 ? -13.371 -7.123 8.121 1.00 90.75 212 SER A C 1
ATOM 1633 O O . SER A 1 212 ? -14.012 -6.681 7.160 1.00 90.75 212 SER A O 1
ATOM 1635 N N . ARG A 1 213 ? -13.642 -6.743 9.375 1.00 90.62 213 ARG A N 1
ATOM 1636 C CA . ARG A 1 213 ? -14.740 -5.844 9.755 1.00 90.62 213 ARG A CA 1
ATOM 1637 C C . ARG A 1 213 ? -14.327 -4.378 9.813 1.00 90.62 213 ARG A C 1
ATOM 1639 O O . ARG A 1 213 ? -15.207 -3.510 9.794 1.00 90.62 213 ARG A O 1
ATOM 1646 N N . ILE A 1 214 ? -13.028 -4.094 9.877 1.00 93.00 214 ILE A N 1
ATOM 1647 C CA . ILE A 1 214 ? -12.502 -2.730 9.894 1.00 93.00 214 ILE A CA 1
ATOM 1648 C C . ILE A 1 214 ? -12.697 -2.119 8.506 1.00 93.00 214 ILE A C 1
ATOM 1650 O O . ILE A 1 214 ? -12.335 -2.697 7.484 1.00 93.00 214 ILE A O 1
ATOM 1654 N N . LYS A 1 215 ? -13.309 -0.935 8.464 1.00 91.44 215 LYS A N 1
ATOM 1655 C CA . LYS A 1 215 ? -13.526 -0.172 7.227 1.00 91.44 215 LYS A CA 1
ATOM 1656 C C . LYS A 1 215 ? -12.535 0.968 7.080 1.00 91.44 215 LYS A C 1
ATOM 1658 O O . LYS A 1 215 ? -12.099 1.257 5.967 1.00 91.44 215 LYS A O 1
ATOM 1663 N N . ALA A 1 216 ? -12.176 1.600 8.193 1.00 94.75 216 ALA A N 1
ATOM 1664 C CA . ALA A 1 216 ? -11.189 2.663 8.194 1.00 94.75 216 ALA A CA 1
ATOM 1665 C C . ALA A 1 216 ? -10.385 2.703 9.497 1.00 94.75 216 ALA A C 1
ATOM 1667 O O . ALA A 1 216 ? -10.835 2.207 10.529 1.00 94.75 216 ALA A O 1
ATOM 1668 N N . ALA A 1 217 ? -9.222 3.345 9.461 1.00 96.69 217 ALA A N 1
ATOM 1669 C CA . ALA A 1 217 ? -8.411 3.627 10.637 1.00 96.69 217 ALA A CA 1
ATOM 1670 C C . ALA A 1 217 ? -7.870 5.064 10.590 1.00 96.69 217 ALA A C 1
ATOM 1672 O O . ALA A 1 217 ? -7.275 5.484 9.601 1.00 96.69 217 ALA A O 1
ATOM 1673 N N . ALA A 1 218 ? -8.041 5.831 11.664 1.00 96.50 218 ALA A N 1
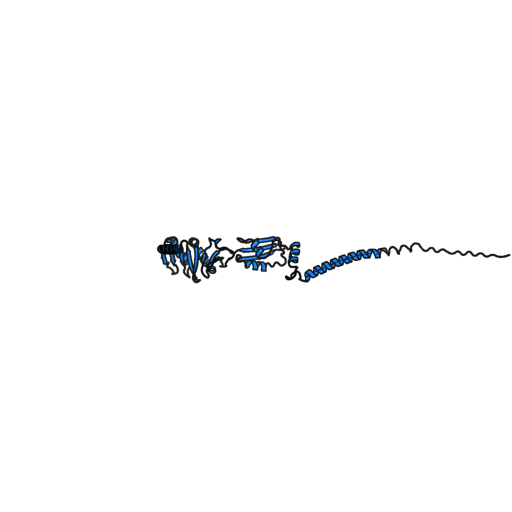ATOM 1674 C CA . ALA A 1 218 ? -7.484 7.176 11.779 1.00 96.50 218 ALA A CA 1
ATOM 1675 C C . ALA A 1 218 ? -6.325 7.199 12.773 1.00 96.50 218 ALA A C 1
ATOM 1677 O O . ALA A 1 218 ? -6.470 6.768 13.921 1.00 96.50 218 ALA A O 1
ATOM 1678 N N . ARG A 1 219 ? -5.187 7.753 12.356 1.00 95.81 219 ARG A N 1
ATOM 1679 C CA . ARG A 1 219 ? -4.045 8.004 13.230 1.00 95.81 219 ARG A CA 1
ATOM 1680 C C . ARG A 1 219 ? -4.181 9.380 13.874 1.00 95.81 219 ARG A C 1
ATOM 1682 O O . ARG A 1 219 ? -4.163 10.411 13.206 1.00 95.81 219 ARG A O 1
ATOM 1689 N N . VAL A 1 220 ? -4.282 9.401 15.197 1.00 93.81 220 VAL A N 1
ATOM 1690 C CA . VAL A 1 220 ? -4.476 10.608 16.004 1.00 93.81 220 VAL A CA 1
ATOM 1691 C C . VAL A 1 220 ? -3.163 11.000 16.674 1.00 93.81 220 VAL A C 1
ATOM 1693 O O . VAL A 1 220 ? -2.546 10.214 17.403 1.00 93.81 220 VAL A O 1
ATOM 1696 N N . GLY A 1 221 ? -2.726 12.238 16.427 1.00 91.75 221 GLY A N 1
ATOM 1697 C CA . GLY A 1 221 ? -1.519 12.816 17.027 1.00 91.75 221 GLY A CA 1
ATOM 1698 C C . GLY A 1 221 ? -0.222 12.070 16.695 1.00 91.75 221 GLY A C 1
ATOM 1699 O O . GLY A 1 221 ? 0.719 12.164 17.477 1.00 91.75 221 GLY A O 1
ATOM 1700 N N . LYS A 1 222 ? -0.188 11.315 15.583 1.00 91.69 222 LYS A N 1
ATOM 1701 C CA . LYS A 1 222 ? 0.924 10.446 15.145 1.00 91.69 222 LYS A CA 1
ATOM 1702 C C . LYS A 1 222 ? 1.264 9.285 16.089 1.00 91.69 222 LYS A C 1
ATOM 1704 O O . LYS A 1 222 ? 2.371 8.765 16.024 1.00 91.69 222 LYS A O 1
ATOM 1709 N N . ARG A 1 223 ? 0.362 8.870 16.985 1.00 93.19 223 ARG A N 1
ATOM 1710 C CA . ARG A 1 223 ? 0.686 7.808 17.972 1.00 93.19 223 ARG A CA 1
ATOM 1711 C C . ARG A 1 223 ? -0.438 6.821 18.220 1.00 93.19 223 ARG A C 1
ATOM 1713 O O . ARG A 1 223 ? -0.178 5.638 18.371 1.00 93.19 223 ARG A O 1
ATOM 1720 N N . ARG A 1 224 ? -1.682 7.297 18.253 1.00 95.06 224 ARG A N 1
ATOM 1721 C CA . ARG A 1 224 ? -2.843 6.464 18.583 1.00 95.06 224 ARG A CA 1
ATOM 1722 C C . ARG A 1 224 ? -3.657 6.164 17.344 1.00 95.06 224 ARG A C 1
ATOM 1724 O O . ARG A 1 224 ? -3.740 7.002 16.450 1.00 95.06 224 ARG A O 1
ATOM 1731 N N . TRP A 1 225 ? -4.292 5.005 17.331 1.00 97.12 225 TRP A N 1
ATOM 1732 C CA . TRP A 1 225 ? -5.200 4.599 16.270 1.00 97.12 225 TRP A CA 1
ATOM 1733 C C . TRP A 1 225 ? -6.645 4.630 16.761 1.00 97.12 225 TRP A C 1
ATOM 1735 O O . TRP A 1 225 ? -6.941 4.301 17.906 1.00 97.12 225 TRP A O 1
ATOM 1745 N N . SER A 1 226 ? -7.551 5.059 15.895 1.00 96.38 226 SER A N 1
ATOM 1746 C CA . SER A 1 226 ? -8.996 4.890 16.052 1.00 96.38 226 SER A CA 1
ATOM 1747 C C . SER A 1 226 ? -9.475 4.026 14.898 1.00 96.38 226 SER A C 1
ATOM 1749 O O . SER A 1 226 ? -9.256 4.383 13.742 1.00 96.38 226 SER A O 1
ATOM 1751 N N . LEU A 1 227 ? -10.062 2.875 15.203 1.00 96.19 227 LEU A N 1
ATOM 1752 C CA . LEU A 1 227 ? -10.593 1.943 14.215 1.00 96.19 227 LEU A CA 1
ATOM 1753 C C . LEU A 1 227 ? -12.072 2.231 13.999 1.00 96.19 227 LEU A C 1
ATOM 1755 O O . LEU A 1 227 ? -12.795 2.436 14.969 1.00 96.19 227 LEU A O 1
ATOM 1759 N N . TYR A 1 228 ? -12.519 2.200 12.751 1.00 94.19 228 TYR A N 1
ATOM 1760 C CA . TYR A 1 228 ? -13.906 2.425 12.368 1.00 94.19 228 TYR A CA 1
ATOM 1761 C C . TYR A 1 228 ? -14.480 1.180 11.709 1.00 94.19 228 TYR A C 1
ATOM 1763 O O . TYR A 1 228 ? -13.884 0.592 10.801 1.00 94.19 228 TYR A O 1
ATOM 1771 N N . PHE A 1 229 ? -15.679 0.821 12.142 1.00 92.12 229 PHE A N 1
ATOM 1772 C CA . PHE A 1 229 ? -16.419 -0.346 11.689 1.00 92.12 229 PHE A CA 1
ATOM 1773 C C . PHE A 1 229 ? -17.674 0.081 10.925 1.00 92.12 229 PHE A C 1
ATOM 1775 O O . PHE A 1 229 ? -18.060 1.252 10.887 1.00 92.12 229 PHE A O 1
ATOM 1782 N N . ALA A 1 230 ? -18.348 -0.891 10.312 1.00 85.75 230 ALA A N 1
ATOM 1783 C CA . ALA A 1 230 ? -19.642 -0.648 9.688 1.00 85.75 230 ALA A CA 1
ATOM 1784 C C . ALA A 1 230 ? -20.647 -0.059 10.698 1.00 85.75 230 ALA A C 1
ATOM 1786 O O . ALA A 1 230 ? -20.675 -0.461 11.865 1.00 85.75 230 ALA A O 1
ATOM 1787 N N . GLY A 1 231 ? -21.503 0.858 10.240 1.00 82.81 231 GLY A N 1
ATOM 1788 C CA . GLY A 1 231 ? -22.528 1.492 11.076 1.00 82.81 231 GLY A CA 1
ATOM 1789 C C . GLY A 1 231 ? -22.027 2.638 11.963 1.00 82.81 231 GLY A C 1
ATOM 1790 O O . GLY A 1 231 ? -22.706 2.980 12.919 1.00 82.81 231 GLY A O 1
ATOM 1791 N N . GLY A 1 232 ? -20.852 3.214 11.674 1.00 83.31 232 GLY A N 1
ATOM 1792 C CA . GLY A 1 232 ? -20.335 4.400 12.377 1.00 83.31 232 GLY A CA 1
ATOM 1793 C C . GLY A 1 232 ? -19.677 4.115 13.729 1.00 83.31 232 GLY A C 1
ATOM 1794 O O . GLY A 1 232 ? -19.279 5.043 14.422 1.00 83.31 232 GLY A O 1
ATOM 1795 N N . ARG A 1 233 ? -19.535 2.840 14.092 1.00 90.12 233 ARG A N 1
ATOM 1796 C CA . ARG A 1 233 ? -18.932 2.417 15.358 1.00 90.12 233 ARG A CA 1
ATOM 1797 C C . ARG A 1 233 ? -17.426 2.575 15.338 1.00 90.12 233 ARG A C 1
ATOM 1799 O O . ARG A 1 233 ? -16.800 2.333 14.302 1.00 90.12 233 ARG A O 1
ATOM 1806 N N . GLN A 1 234 ? -16.846 2.893 16.489 1.00 94.19 234 GLN A N 1
ATOM 1807 C CA . GLN A 1 234 ? -15.404 3.082 16.599 1.00 94.19 234 GLN A CA 1
ATOM 1808 C C . GLN A 1 234 ? -14.777 2.413 17.823 1.00 94.19 234 GLN A C 1
ATOM 1810 O O . GLN A 1 234 ? -15.383 2.327 18.888 1.00 94.19 234 GLN A O 1
ATOM 1815 N N . ALA A 1 235 ? -13.528 1.975 17.681 1.00 94.75 235 ALA A N 1
ATOM 1816 C CA . ALA A 1 235 ? -12.698 1.526 18.792 1.00 94.75 235 ALA A CA 1
ATOM 1817 C C . ALA A 1 235 ? -11.455 2.413 18.913 1.00 94.75 235 ALA A C 1
ATOM 1819 O O . ALA A 1 235 ? -10.714 2.593 17.944 1.00 94.75 235 ALA A O 1
ATOM 1820 N N . LEU A 1 236 ? -11.219 2.975 20.098 1.00 95.44 236 LEU A N 1
ATOM 1821 C CA . LEU A 1 236 ? -10.063 3.829 20.368 1.00 95.44 236 LEU A CA 1
ATOM 1822 C C . LEU A 1 236 ? -8.941 2.992 20.970 1.00 95.44 236 LEU A C 1
ATOM 1824 O O . LEU A 1 236 ? -9.099 2.436 22.056 1.00 95.44 236 LEU A O 1
ATOM 1828 N N . LEU A 1 237 ? -7.803 2.927 20.284 1.00 95.88 237 LEU A N 1
ATOM 1829 C CA . LEU A 1 237 ? -6.655 2.141 20.719 1.00 95.88 237 LEU A CA 1
ATOM 1830 C C . LEU A 1 237 ? -5.706 2.962 21.611 1.00 95.88 237 LEU A C 1
ATOM 1832 O O . LEU A 1 237 ? -5.566 4.183 21.435 1.00 95.88 237 LEU A O 1
ATOM 1836 N N . PRO A 1 238 ? -5.024 2.302 22.564 1.00 94.88 238 PRO A N 1
ATOM 1837 C CA . PRO A 1 238 ? -3.951 2.917 23.331 1.00 94.88 238 PRO A CA 1
ATOM 1838 C C . PRO A 1 238 ? -2.726 3.196 22.446 1.00 94.88 238 PRO A C 1
ATOM 1840 O O . PRO A 1 238 ? -2.606 2.712 21.324 1.00 94.88 238 PRO A O 1
ATOM 1843 N N . GLU A 1 239 ? -1.795 3.999 22.960 1.00 92.69 239 GLU A N 1
ATOM 1844 C CA . GLU A 1 239 ? -0.504 4.254 22.297 1.00 92.69 239 GLU A CA 1
ATOM 1845 C C . GLU A 1 239 ? 0.466 3.070 22.443 1.00 92.69 239 GLU A C 1
ATOM 1847 O O . GLU A 1 239 ? 1.297 2.826 21.574 1.00 92.69 239 GLU A O 1
ATOM 1852 N N . ARG A 1 240 ? 0.356 2.327 23.550 1.00 91.56 240 ARG A N 1
ATOM 1853 C CA . ARG A 1 240 ? 1.194 1.171 23.891 1.00 91.56 240 ARG A CA 1
ATOM 1854 C C . ARG A 1 240 ? 0.326 -0.071 24.038 1.00 91.56 240 ARG A C 1
ATOM 1856 O O . ARG A 1 240 ? -0.854 0.048 24.340 1.00 91.56 240 ARG A O 1
ATOM 1863 N N . GLU A 1 241 ? 0.925 -1.247 23.858 1.00 91.06 241 GLU A N 1
ATOM 1864 C CA . GLU A 1 241 ? 0.249 -2.545 24.035 1.00 91.06 241 GLU A CA 1
ATOM 1865 C C . GLU A 1 241 ? -0.993 -2.716 23.138 1.00 91.06 241 GLU A C 1
ATOM 1867 O O . GLU A 1 241 ? -1.990 -3.317 23.538 1.00 91.06 241 GLU A O 1
ATOM 1872 N N . VAL A 1 242 ? -0.917 -2.204 21.903 1.00 93.19 242 VAL A N 1
ATOM 1873 C CA . VAL A 1 242 ? -2.006 -2.264 20.912 1.00 93.19 242 VAL A CA 1
ATOM 1874 C C . VAL A 1 242 ? -2.512 -3.695 20.712 1.00 93.19 242 VAL A C 1
ATOM 1876 O O . VAL A 1 242 ? -3.716 -3.911 20.714 1.00 93.19 242 VAL A O 1
ATOM 1879 N N . GLU A 1 243 ? -1.620 -4.682 20.638 1.00 93.19 243 GLU A N 1
ATOM 1880 C CA . GLU A 1 243 ? -1.981 -6.102 20.502 1.00 93.19 243 GLU A CA 1
ATOM 1881 C C . GLU A 1 243 ? -2.861 -6.609 21.651 1.00 93.19 243 GLU A C 1
ATOM 1883 O O . GLU A 1 243 ? -3.846 -7.302 21.412 1.00 93.19 243 GLU A O 1
ATOM 1888 N N . LYS A 1 244 ? -2.580 -6.216 22.902 1.00 92.81 244 LYS A N 1
ATOM 1889 C CA . LYS A 1 244 ? -3.431 -6.595 24.042 1.00 92.81 244 LYS A CA 1
ATOM 1890 C C . LYS A 1 244 ? -4.798 -5.921 23.971 1.00 92.81 244 LYS A C 1
ATOM 1892 O O . LYS A 1 244 ? -5.802 -6.533 24.327 1.00 92.81 244 LYS A O 1
ATOM 1897 N N . ALA A 1 245 ? -4.849 -4.672 23.506 1.00 93.69 245 ALA A N 1
ATOM 1898 C CA . ALA A 1 245 ? -6.112 -3.975 23.291 1.00 93.69 245 ALA A CA 1
ATOM 1899 C C . ALA A 1 245 ? -6.941 -4.634 22.176 1.00 93.69 245 ALA A C 1
ATOM 1901 O O . ALA A 1 245 ? -8.145 -4.804 22.346 1.00 93.69 245 ALA A O 1
ATOM 1902 N N . LEU A 1 246 ? -6.304 -5.058 21.080 1.00 94.38 246 LEU A N 1
ATOM 1903 C CA . LEU A 1 246 ? -6.952 -5.808 20.000 1.00 94.38 246 LEU A CA 1
ATOM 1904 C C . LEU A 1 246 ? -7.471 -7.167 20.486 1.00 94.38 246 LEU A C 1
ATOM 1906 O O . LEU A 1 246 ? -8.613 -7.513 20.190 1.00 94.38 246 LEU A O 1
ATOM 1910 N N . ALA A 1 247 ? -6.690 -7.888 21.297 1.00 93.12 247 ALA A N 1
ATOM 1911 C CA . ALA A 1 247 ? -7.121 -9.138 21.920 1.00 93.12 247 ALA A CA 1
ATOM 1912 C C . ALA A 1 247 ? -8.367 -8.943 22.799 1.00 93.12 247 ALA A C 1
ATOM 1914 O O . ALA A 1 247 ? -9.334 -9.694 22.686 1.00 93.12 247 ALA A O 1
ATOM 1915 N N . ASN A 1 248 ? -8.369 -7.902 23.639 1.00 92.62 248 ASN A N 1
ATOM 1916 C CA . ASN A 1 248 ? -9.514 -7.565 24.483 1.00 92.62 248 ASN A CA 1
ATOM 1917 C C . ASN A 1 248 ? -10.739 -7.170 23.642 1.00 92.62 248 ASN A C 1
ATOM 1919 O O . ASN A 1 248 ? -11.850 -7.608 23.918 1.00 92.62 248 ASN A O 1
ATOM 1923 N N . LEU A 1 249 ? -10.547 -6.384 22.577 1.00 93.00 249 LEU A N 1
ATOM 1924 C CA . LEU A 1 249 ? -11.631 -6.018 21.666 1.00 93.00 249 LEU A CA 1
ATOM 1925 C C . LEU A 1 249 ? -12.265 -7.248 21.009 1.00 93.00 249 LEU A C 1
ATOM 1927 O O . LEU A 1 249 ? -13.488 -7.327 20.928 1.00 93.00 249 LEU A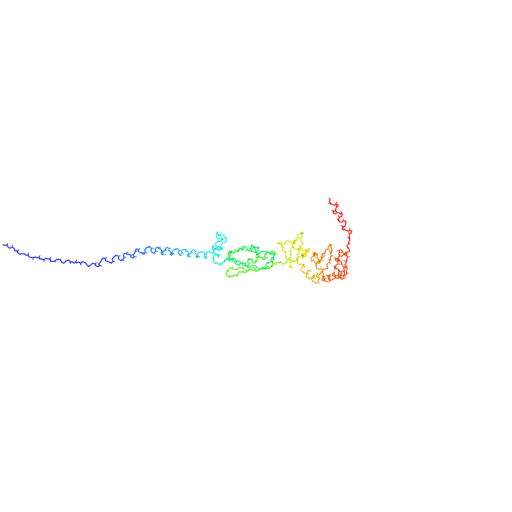 O 1
ATOM 1931 N N . ALA A 1 250 ? -11.440 -8.196 20.561 1.00 93.00 250 ALA A N 1
ATOM 1932 C CA . ALA A 1 250 ? -11.906 -9.439 19.963 1.00 93.00 250 ALA A CA 1
ATOM 1933 C C . ALA A 1 250 ? -12.688 -10.306 20.969 1.00 93.00 250 ALA A C 1
ATOM 1935 O O . ALA A 1 250 ? -13.748 -10.815 20.614 1.00 93.00 250 ALA A O 1
ATOM 1936 N N . ASP A 1 251 ? -12.227 -10.426 22.223 1.00 91.88 251 ASP A N 1
ATOM 1937 C CA . ASP A 1 251 ? -12.956 -11.154 23.281 1.00 91.88 251 ASP A CA 1
ATOM 1938 C C . ASP A 1 251 ? -14.309 -10.500 23.596 1.00 91.88 251 ASP A C 1
ATOM 1940 O O . ASP A 1 251 ? -15.344 -11.168 23.644 1.00 91.88 251 ASP A O 1
ATOM 1944 N N . LEU A 1 252 ? -14.324 -9.173 23.757 1.00 90.00 252 LEU A N 1
ATOM 1945 C CA . LEU A 1 252 ? -15.545 -8.416 24.031 1.00 90.00 252 LEU A CA 1
ATOM 1946 C C . LEU A 1 252 ? -16.564 -8.557 22.901 1.00 90.00 252 LEU A C 1
ATOM 1948 O O . LEU A 1 252 ? -17.758 -8.712 23.157 1.00 90.00 252 LEU A O 1
ATOM 1952 N N . ASP A 1 253 ? -16.107 -8.517 21.654 1.00 90.50 253 ASP A N 1
ATOM 1953 C CA . ASP A 1 253 ? -16.980 -8.700 20.505 1.00 90.50 253 ASP A CA 1
ATOM 1954 C C . ASP A 1 253 ? -17.496 -10.136 20.381 1.00 90.50 253 ASP A C 1
ATOM 1956 O O . ASP A 1 253 ? -18.693 -10.322 20.174 1.00 90.50 253 ASP A O 1
ATOM 1960 N N . ALA A 1 254 ? -16.654 -11.145 20.608 1.00 89.94 254 ALA A N 1
ATOM 1961 C CA . ALA A 1 254 ? -17.077 -12.544 20.590 1.00 89.94 254 ALA A CA 1
ATOM 1962 C C . ALA A 1 254 ? -18.122 -12.857 21.675 1.00 89.94 254 ALA A C 1
ATOM 1964 O O . ALA A 1 254 ? -19.038 -13.648 21.449 1.00 89.94 254 ALA A O 1
ATOM 1965 N N . ARG A 1 255 ? -18.001 -12.236 22.854 1.00 89.50 255 ARG A N 1
ATOM 1966 C CA . ARG A 1 255 ? -18.874 -12.507 24.008 1.00 89.50 255 ARG A CA 1
ATOM 1967 C C . ARG A 1 255 ? -20.144 -11.668 24.033 1.00 89.50 255 ARG A C 1
ATOM 1969 O O . ARG A 1 255 ? -21.187 -12.167 24.445 1.00 89.50 255 ARG A O 1
ATOM 1976 N N . PHE A 1 256 ? -20.055 -10.398 23.641 1.00 86.06 256 PHE A N 1
ATOM 1977 C CA . PHE A 1 256 ? -21.140 -9.424 23.808 1.00 86.06 256 PHE A CA 1
ATOM 1978 C C . PHE A 1 256 ? -21.597 -8.781 22.495 1.00 86.06 256 PHE A C 1
ATOM 1980 O O . PHE A 1 256 ? -22.542 -7.995 22.505 1.00 86.06 256 PHE A O 1
ATOM 1987 N N . GLY A 1 257 ? -20.946 -9.075 21.366 1.00 86.94 257 GLY A N 1
ATOM 1988 C CA . GLY A 1 257 ? -21.304 -8.504 20.067 1.00 86.94 257 GLY A CA 1
ATOM 1989 C C . GLY A 1 257 ? -21.132 -6.986 20.006 1.00 86.94 257 GLY A C 1
ATOM 1990 O O . GLY A 1 257 ? -21.928 -6.306 19.350 1.00 86.94 257 GLY A O 1
ATOM 1991 N N . VAL A 1 258 ? -20.124 -6.431 20.694 1.00 85.06 258 VAL A N 1
ATOM 1992 C CA . VAL A 1 258 ? -19.945 -4.972 20.842 1.00 85.06 258 VAL A CA 1
ATOM 1993 C C . VAL A 1 258 ? -19.779 -4.243 19.506 1.00 85.06 258 VAL A C 1
ATOM 1995 O O . VAL A 1 258 ? -20.152 -3.079 19.392 1.00 85.06 258 VAL A O 1
ATOM 1998 N N . LEU A 1 259 ? -19.275 -4.911 18.463 1.00 82.38 259 LEU A N 1
ATOM 1999 C CA . LEU A 1 259 ? -19.150 -4.329 17.124 1.00 82.38 259 LEU A CA 1
ATOM 2000 C C . LEU A 1 259 ? -20.404 -4.557 16.259 1.00 82.38 259 LEU A C 1
ATOM 2002 O O . LEU A 1 259 ? -20.484 -4.035 15.145 1.00 82.38 259 LEU A O 1
ATOM 2006 N N . ALA A 1 260 ? -21.366 -5.364 16.718 1.00 75.50 260 ALA A N 1
ATOM 2007 C CA . ALA A 1 260 ? -22.591 -5.711 15.995 1.00 75.50 260 ALA A CA 1
ATOM 2008 C C . ALA A 1 260 ? -23.826 -4.933 16.484 1.00 75.50 260 ALA A C 1
ATOM 2010 O O . ALA A 1 260 ? -24.651 -4.551 15.648 1.00 75.50 260 ALA A O 1
ATOM 2011 N N . SER A 1 261 ? -23.945 -4.613 17.779 1.00 73.00 261 SER A N 1
ATOM 2012 C CA . SER A 1 261 ? -25.149 -3.953 18.315 1.00 73.00 261 SER A CA 1
ATOM 2013 C C . SER A 1 261 ? -24.908 -3.059 19.533 1.00 73.00 261 SER A C 1
ATOM 2015 O O . SER A 1 261 ? -24.099 -3.378 20.395 1.00 73.00 261 SER A O 1
ATOM 2017 N N . GLY A 1 262 ? -25.673 -1.964 19.625 1.00 69.06 262 GLY A N 1
ATOM 2018 C CA . GLY A 1 262 ? -25.920 -1.210 20.865 1.00 69.06 262 GLY A CA 1
ATOM 2019 C C . GLY A 1 262 ? -24.779 -0.350 21.414 1.00 69.06 262 GLY A C 1
ATOM 2020 O O . GLY A 1 262 ? -25.027 0.447 22.312 1.00 69.06 262 GLY A O 1
ATOM 2021 N N . ILE A 1 263 ? -23.563 -0.466 20.881 1.00 80.38 263 ILE A N 1
ATOM 2022 C CA . ILE A 1 263 ? -22.382 0.278 21.335 1.00 80.38 263 ILE A CA 1
ATOM 2023 C C . ILE A 1 263 ? -21.869 1.142 20.185 1.00 80.38 263 ILE A C 1
ATOM 2025 O O . ILE A 1 263 ? -21.612 0.636 19.096 1.00 80.38 263 ILE A O 1
ATOM 2029 N N . GLU A 1 264 ? -21.750 2.448 20.419 1.00 86.81 264 GLU A N 1
ATOM 2030 C CA . GLU A 1 264 ? -21.218 3.426 19.462 1.00 86.81 264 GLU A CA 1
ATOM 2031 C C . GLU A 1 264 ? -19.690 3.445 19.493 1.00 86.81 264 GLU A C 1
ATOM 2033 O O . GLU A 1 264 ? -19.032 3.479 18.452 1.00 86.81 264 GLU A O 1
ATOM 2038 N N . GLN A 1 265 ? -19.115 3.383 20.693 1.00 91.38 265 GLN A N 1
ATOM 2039 C CA . GLN A 1 265 ? -17.679 3.508 20.883 1.00 91.38 265 GLN A CA 1
ATOM 2040 C C . GLN A 1 265 ? -17.165 2.567 21.970 1.00 91.38 265 GLN A C 1
ATOM 2042 O O . GLN A 1 265 ? -17.734 2.495 23.057 1.00 91.38 265 GLN A O 1
ATOM 2047 N N . VAL A 1 266 ? -16.040 1.908 21.695 1.00 92.19 266 VAL A N 1
ATOM 2048 C CA . VAL A 1 266 ? -15.261 1.142 22.676 1.00 92.19 266 VAL A CA 1
ATOM 2049 C C . VAL A 1 266 ? -13.920 1.841 22.885 1.00 92.19 266 VAL A C 1
ATOM 2051 O O . VAL A 1 266 ? -13.085 1.899 21.986 1.00 92.19 266 VAL A O 1
ATOM 2054 N N . ASP A 1 267 ? -13.695 2.403 24.063 1.00 93.56 267 ASP A N 1
ATOM 2055 C CA . ASP A 1 267 ? -12.440 3.055 24.419 1.00 93.56 267 ASP A CA 1
ATOM 2056 C C . ASP A 1 267 ? -11.531 2.089 25.183 1.00 93.56 267 ASP A C 1
ATOM 2058 O O . ASP A 1 267 ? -11.847 1.671 26.297 1.00 93.56 267 ASP A O 1
ATOM 2062 N N . LEU A 1 268 ? -10.400 1.740 24.568 1.00 92.69 268 LEU A N 1
ATOM 2063 C CA . LEU A 1 268 ? -9.402 0.799 25.085 1.00 92.69 268 LEU A CA 1
ATOM 2064 C C . LEU A 1 268 ? -8.115 1.517 25.514 1.00 92.69 268 LEU A C 1
ATOM 2066 O O . LEU A 1 268 ? -7.073 0.887 25.687 1.00 92.69 268 LEU A O 1
ATOM 2070 N N . ARG A 1 269 ? -8.145 2.850 25.656 1.00 91.44 269 ARG A N 1
ATOM 2071 C CA . ARG A 1 269 ? -6.954 3.643 26.003 1.00 91.44 269 ARG A CA 1
ATOM 2072 C C . ARG A 1 269 ? -6.457 3.387 27.427 1.00 91.44 269 ARG A C 1
ATOM 2074 O O . ARG A 1 269 ? -5.294 3.671 27.713 1.00 91.44 269 ARG A O 1
ATOM 2081 N N . LEU A 1 270 ? -7.324 2.891 28.308 1.00 84.56 270 LEU A N 1
ATOM 2082 C CA . LEU A 1 270 ? -6.991 2.540 29.685 1.00 84.56 270 LEU A CA 1
ATOM 2083 C C . LEU A 1 270 ? -6.517 1.087 29.746 1.00 84.56 270 LEU A C 1
ATOM 2085 O O . LEU A 1 270 ? -7.212 0.167 29.320 1.00 84.56 270 LEU A O 1
ATOM 2089 N N . ALA A 1 271 ? -5.324 0.874 30.296 1.00 76.25 271 ALA A N 1
ATOM 2090 C CA . ALA A 1 271 ? -4.769 -0.464 30.439 1.00 76.25 271 ALA A CA 1
ATOM 2091 C C . ALA A 1 271 ? -5.691 -1.338 31.306 1.00 76.25 271 ALA A C 1
ATOM 2093 O O . ALA A 1 271 ? -6.003 -0.987 32.442 1.00 76.25 271 ALA A O 1
ATOM 2094 N N . GLY A 1 272 ? -6.128 -2.475 30.759 1.00 70.88 272 GLY A N 1
ATOM 2095 C CA . GLY A 1 272 ? -6.971 -3.441 31.469 1.00 70.88 272 GLY A CA 1
ATOM 2096 C C . GLY A 1 272 ? -8.432 -3.022 31.660 1.00 70.88 272 GLY A C 1
ATOM 2097 O O . GLY A 1 272 ? -9.147 -3.677 32.411 1.00 70.88 272 GLY A O 1
ATOM 2098 N N . SER A 1 273 ? -8.907 -1.952 31.017 1.00 77.50 273 SER A N 1
ATOM 2099 C CA . SER A 1 273 ? -10.308 -1.524 31.116 1.00 77.50 273 SER A CA 1
ATOM 2100 C C . SER A 1 273 ? -10.835 -1.029 29.774 1.00 77.50 273 SER A C 1
ATOM 2102 O O . SER A 1 273 ? -10.188 -0.236 29.097 1.00 77.50 273 SER A O 1
ATOM 2104 N N . ALA A 1 274 ? -12.029 -1.489 29.405 1.00 83.25 274 ALA A N 1
ATOM 2105 C CA . ALA A 1 274 ? -12.754 -1.008 28.238 1.00 83.25 274 ALA A CA 1
ATOM 2106 C C . ALA A 1 274 ? -13.922 -0.137 28.706 1.00 83.25 274 ALA A C 1
ATOM 2108 O O . ALA A 1 274 ? -14.761 -0.594 29.483 1.00 83.25 274 ALA A O 1
ATOM 2109 N N . VAL A 1 275 ? -13.987 1.107 28.232 1.00 86.38 275 VAL A N 1
ATOM 2110 C CA . VAL A 1 275 ? -15.145 1.979 28.461 1.00 86.38 275 VAL A CA 1
ATOM 2111 C C . VAL A 1 275 ? -16.017 1.930 27.218 1.00 86.38 275 VAL A C 1
ATOM 2113 O O . VAL A 1 275 ? -15.564 2.265 26.126 1.00 86.38 275 VAL A O 1
ATOM 2116 N N . MET A 1 276 ? -17.265 1.500 27.371 1.00 86.06 276 MET A N 1
ATOM 2117 C CA . MET A 1 276 ? -18.213 1.418 26.264 1.00 86.06 276 MET A CA 1
ATOM 2118 C C . MET A 1 276 ? -19.202 2.574 26.339 1.00 86.06 276 MET A C 1
ATOM 2120 O O . MET A 1 276 ? -19.780 2.838 27.392 1.00 86.06 276 MET A O 1
ATOM 2124 N N . VAL A 1 277 ? -19.403 3.246 25.213 1.00 84.31 277 VAL A N 1
ATOM 2125 C CA . VAL A 1 277 ? -20.432 4.271 25.048 1.00 84.31 277 VAL A CA 1
ATOM 2126 C C . VAL A 1 277 ? -21.592 3.635 24.283 1.00 84.31 277 VAL A C 1
ATOM 2128 O O . VAL A 1 277 ? -21.392 3.224 23.134 1.00 84.31 277 VAL A O 1
ATOM 2131 N N . PRO A 1 278 ? -22.782 3.506 24.895 1.00 80.25 278 PRO A N 1
ATOM 2132 C CA . PRO A 1 278 ? -23.962 2.997 24.211 1.00 80.25 278 PRO A CA 1
ATOM 2133 C C . PRO A 1 278 ? -24.342 3.880 23.026 1.00 80.25 278 PRO A C 1
ATOM 2135 O O . PRO A 1 278 ? -24.167 5.096 23.069 1.00 80.25 278 PRO A O 1
ATOM 2138 N N . PHE A 1 279 ? -24.895 3.265 21.987 1.00 74.94 279 PHE A N 1
ATOM 2139 C CA . PHE A 1 279 ? -25.458 3.986 20.856 1.00 74.94 279 PHE A CA 1
ATOM 2140 C C . PHE A 1 279 ? -26.712 4.750 21.287 1.00 74.94 279 PHE A C 1
ATOM 2142 O O . PHE A 1 279 ? -27.734 4.145 21.615 1.00 74.94 279 PHE A O 1
ATOM 2149 N N . ASP A 1 280 ? -26.635 6.079 21.272 1.00 72.00 280 ASP A N 1
ATOM 2150 C CA . ASP A 1 280 ? -27.776 6.948 21.548 1.00 72.00 280 ASP A CA 1
ATOM 2151 C C . ASP A 1 280 ? -28.540 7.253 20.251 1.00 72.00 280 ASP A C 1
ATOM 2153 O O . ASP A 1 280 ? -28.190 8.149 19.476 1.00 72.00 280 ASP A O 1
ATOM 2157 N N . GLY A 1 281 ? -29.616 6.498 20.013 1.00 60.72 281 GLY A N 1
ATOM 2158 C CA . GLY A 1 281 ? -30.488 6.677 18.850 1.00 60.72 281 GLY A CA 1
ATOM 2159 C C . GLY A 1 281 ? -31.148 8.061 18.757 1.00 60.72 281 GLY A C 1
ATOM 2160 O O . GLY A 1 281 ? -31.604 8.434 17.677 1.00 60.72 281 GLY A O 1
ATOM 2161 N N . ALA A 1 282 ? -31.167 8.856 19.836 1.00 55.97 282 ALA A N 1
ATOM 2162 C CA . ALA A 1 282 ? -31.801 10.174 19.847 1.00 55.97 282 ALA A CA 1
ATOM 2163 C C . ALA A 1 282 ? -31.017 11.240 19.054 1.00 55.97 282 ALA A C 1
ATOM 2165 O O . ALA A 1 282 ? -31.621 12.178 18.525 1.00 55.97 282 ALA A O 1
ATOM 2166 N N . LYS A 1 283 ? -29.690 11.101 18.917 1.00 56.19 283 LYS A N 1
ATOM 2167 C CA . LYS A 1 283 ? -28.859 12.072 18.175 1.00 56.19 283 LYS A CA 1
ATOM 2168 C C . LYS A 1 283 ? -29.073 12.013 16.661 1.00 56.19 283 LYS A C 1
ATOM 2170 O O . LYS A 1 283 ? -29.084 13.050 16.003 1.00 56.19 283 LYS A O 1
ATOM 2175 N N . VAL A 1 284 ? -29.313 10.821 16.111 1.00 56.97 284 VAL A N 1
ATOM 2176 C CA . VAL A 1 284 ? -29.474 10.619 14.659 1.00 56.97 284 VAL A CA 1
ATOM 2177 C C . VAL A 1 284 ? -30.758 11.270 14.133 1.00 56.97 284 VAL A C 1
ATOM 2179 O O . VAL A 1 284 ? -30.753 11.884 13.065 1.00 56.97 284 VAL A O 1
ATOM 2182 N N . ASP A 1 285 ? -31.852 11.201 14.893 1.00 52.94 285 ASP A N 1
ATOM 2183 C CA . ASP A 1 285 ? -33.117 11.842 14.516 1.00 52.94 285 ASP A CA 1
ATOM 2184 C C . ASP A 1 285 ? -33.071 13.370 14.643 1.00 52.94 285 ASP A C 1
ATOM 2186 O O . ASP A 1 285 ? -33.734 14.072 13.873 1.00 52.94 285 ASP A O 1
ATOM 2190 N N . ALA A 1 286 ? -32.274 13.901 15.575 1.00 52.66 286 ALA A N 1
ATOM 2191 C CA . ALA A 1 286 ? -32.055 15.338 15.709 1.00 52.66 286 ALA A CA 1
ATOM 2192 C C . ALA A 1 286 ? -31.290 15.899 14.498 1.00 52.66 286 ALA A C 1
ATOM 2194 O O . ALA A 1 286 ? -31.761 16.850 13.871 1.00 52.66 286 ALA A O 1
ATOM 2195 N N . ASP A 1 287 ? -30.190 15.257 14.094 1.00 54.78 287 ASP A N 1
ATOM 2196 C CA . ASP A 1 287 ? -29.403 15.671 12.925 1.00 54.78 287 ASP A CA 1
ATOM 2197 C C . ASP A 1 287 ? -30.189 15.515 11.617 1.00 54.78 287 ASP A C 1
ATOM 2199 O O . ASP A 1 287 ? -30.139 16.384 10.741 1.00 54.78 287 ASP A O 1
ATOM 2203 N N . ARG A 1 288 ? -31.007 14.459 11.499 1.00 53.47 288 ARG A N 1
ATOM 2204 C CA . ARG A 1 288 ? -31.897 14.262 10.346 1.00 53.47 288 ARG A CA 1
ATOM 2205 C C . ARG A 1 288 ? -32.973 15.344 10.257 1.00 53.47 288 ARG A C 1
ATOM 2207 O O . ARG A 1 288 ? -33.246 15.840 9.165 1.00 53.47 288 ARG A O 1
ATOM 2214 N N . LYS A 1 289 ? -33.565 15.746 11.386 1.00 51.53 289 LYS A N 1
ATOM 2215 C CA . LYS A 1 289 ? -34.544 16.845 11.435 1.00 51.53 289 LYS A CA 1
ATOM 2216 C C . LYS A 1 289 ? -33.905 18.199 11.130 1.00 51.53 289 LYS A C 1
ATOM 2218 O O . LYS A 1 289 ? -34.526 19.005 10.446 1.00 51.53 289 LYS A O 1
ATOM 2223 N N . VAL A 1 290 ? -32.672 18.446 11.575 1.00 58.19 290 VAL A N 1
ATOM 2224 C CA . VAL A 1 290 ? -31.932 19.681 11.259 1.00 58.19 290 VAL A CA 1
ATOM 2225 C C . VAL A 1 290 ? -31.554 19.741 9.773 1.00 58.19 290 VAL A C 1
ATOM 2227 O O . VAL A 1 290 ? -31.752 20.775 9.139 1.00 58.19 290 VAL A O 1
ATOM 2230 N N . ALA A 1 291 ? -31.105 18.631 9.1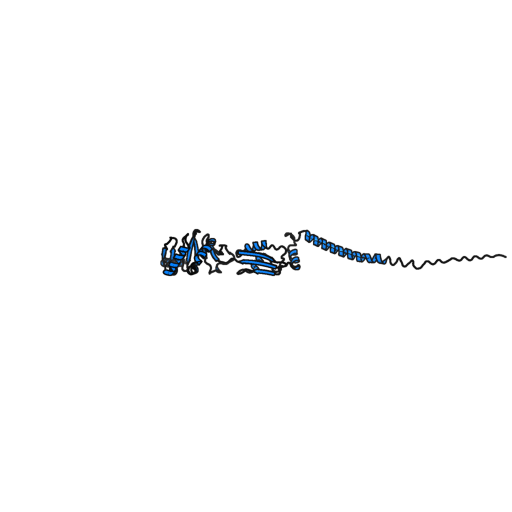81 1.00 50.69 291 ALA A N 1
ATOM 2231 C CA . ALA A 1 291 ? -30.781 18.554 7.755 1.00 50.69 291 ALA A CA 1
ATOM 2232 C C . ALA A 1 291 ? -32.010 18.722 6.840 1.00 50.69 291 ALA A C 1
ATOM 2234 O O . ALA A 1 291 ? -31.896 19.283 5.752 1.00 50.69 291 ALA A O 1
ATOM 2235 N N . LEU A 1 292 ? -33.189 18.269 7.281 1.00 57.19 292 LEU A N 1
ATOM 2236 C CA . LEU A 1 292 ? -34.455 18.457 6.562 1.00 57.19 292 LEU A CA 1
ATOM 2237 C C . LEU A 1 292 ? -35.062 19.855 6.754 1.00 57.19 292 LEU A C 1
ATOM 2239 O O . LEU A 1 292 ? -35.851 20.278 5.920 1.00 57.19 292 LEU A O 1
ATOM 2243 N N . ARG A 1 293 ? -34.700 20.572 7.825 1.00 51.56 293 ARG A N 1
ATOM 2244 C CA . ARG A 1 293 ? -35.168 21.943 8.097 1.00 51.56 293 ARG A CA 1
ATOM 2245 C C . ARG A 1 293 ? -34.364 23.019 7.355 1.00 51.56 293 ARG A C 1
ATOM 2247 O O . ARG A 1 293 ? -34.839 24.140 7.228 1.00 51.56 293 ARG A O 1
ATOM 2254 N N . ASN A 1 294 ? -33.162 22.681 6.887 1.00 49.88 294 ASN A N 1
ATOM 2255 C CA . ASN A 1 294 ? -32.269 23.573 6.136 1.00 49.88 294 ASN A CA 1
ATOM 2256 C C . ASN A 1 294 ? -32.305 23.329 4.610 1.00 49.88 294 ASN A C 1
ATOM 2258 O O . ASN A 1 294 ? -31.387 23.744 3.901 1.00 49.88 294 ASN A O 1
ATOM 2262 N N . ARG A 1 295 ? -33.338 22.640 4.111 1.00 44.38 295 ARG A N 1
ATOM 2263 C CA . ARG A 1 295 ? -33.714 22.579 2.691 1.00 44.38 295 ARG A CA 1
ATOM 2264 C C . ARG A 1 295 ? -34.991 23.373 2.478 1.00 44.38 295 ARG A C 1
ATOM 2266 O O . ARG A 1 295 ? -35.106 23.953 1.379 1.00 44.38 295 ARG A O 1
#

Solvent-accessible surface area (backbone atoms only — not comparable to full-atom values): 16990 Å² total; per-residue (Å²): 134,89,80,91,88,88,85,89,81,90,77,86,81,82,80,78,74,85,73,82,70,68,67,68,66,66,65,56,56,63,70,61,61,54,62,58,55,49,52,52,53,52,50,53,50,49,51,52,48,48,54,50,50,53,52,48,48,56,69,71,61,55,72,80,73,49,86,86,49,96,57,80,57,52,65,47,59,54,36,41,76,71,59,32,16,31,73,42,77,47,77,44,61,70,84,87,65,55,72,65,58,56,31,59,70,61,70,56,53,89,52,34,46,48,80,88,65,54,43,68,59,42,26,53,57,48,53,69,36,62,53,36,68,42,58,46,47,45,78,44,84,78,31,32,38,44,36,42,34,40,58,55,57,84,54,32,31,38,42,55,95,92,43,67,33,24,15,30,68,80,32,54,59,22,75,91,48,62,46,83,82,45,79,86,43,42,37,32,25,46,60,68,24,50,69,46,46,46,62,54,50,61,58,34,63,82,39,59,75,63,47,74,50,48,51,31,38,35,26,47,94,68,60,26,44,34,41,29,35,71,91,82,21,36,37,36,44,24,74,64,65,49,64,60,45,50,53,50,51,52,53,47,30,74,75,67,33,45,80,77,52,71,40,34,34,42,38,34,59,47,88,98,46,74,50,74,40,66,52,64,73,68,59,59,57,50,53,52,51,52,61,62,70,76,108

Radius of gyration: 47.94 Å; Cα contacts (8 Å, |Δi|>4): 381; chains: 1; bounding box: 127×36×171 Å

Sequence (295 aa):
MSSMSIIRKFRKFRRAPFWAVASSALQAGERIANRRTSRILVRSSAVGMLTLVTGYGLLVGDHLSDPSSGTRGLPAQVSSYFGYAAEQIRITGLKRMSGATVLKAIGIKPGGSLIGFDPNNARSILLNLDWVQEASVRVVPPNRIEIEIGEREPFAVWQRGGNYYVIDREGAAIASFQAHKFPHLMLVSGEGAQESVSQLVNQLEAWPELHSRIKAAARVGKRRWSLYFAGGRQALLPEREVEKALANLADLDARFGVLASGIEQVDLRLAGSAVMVPFDGAKVDADRKVALRNR

Foldseek 3Di:
DDDDDDDDDDDDDDDDDPPVPPPPVVVVVVVVVCPVVVVVVVVVVVVVVVCVVVVVCVVPVCQCVDCPDPCNCVVFVVQLVVQQFQQAEAEDQDDPDDPVVLCVQLVHDRRTGPVVPDQVVSQVSQVPQQQFPGWGWDDDPDRHIYIYTNGADFAAWEDDPNDTFGAGLQLRTNNVDDVVVPQQHEYEYDDCRSRCVNVVVVLCVVPVVVVSFFRYWYQDPVAWIWTAGPPQAIETAASPPRSVLVVVVVVCCVVPVCRNDFFRYWYSNDDPDIDTDGDDPVVVVVVVVVVVVVD

Secondary structure (DSSP, 8-state):
--------------PPPGGGGSSHHHHHHHHHHHHHHHHHHHHHHHHHHHHHHHHHHHHHS-TTT-TTSTTTTHHHHHHHHTT-B--EEEEES-SSS-HHHHHHHHT--TT-B-TT--HHHHHHHHHTSTTEEEEEEEEETTTEEEEEEEEPPP-EEEEETTEEEEE-TT--EETTS-GGG-TTSPEEESTTHHHHHHHHHHHHTT-HHHHHHEEEEEEETTTEEEEEEGGG-EEEPPSS-HHHHHHHHHHHHHHH-TTTSSEEEEEEEETTEEEEEE--HHHHHHHHHHHHHT-

Mean predicted aligned error: 16.1 Å